Protein AF-A0A3M1E8B7-F1 (afdb_monomer_lite)

Structure (mmCIF, N/CA/C/O backbone):
data_AF-A0A3M1E8B7-F1
#
_entry.id   AF-A0A3M1E8B7-F1
#
loop_
_atom_site.group_PDB
_atom_site.id
_atom_site.type_symbol
_atom_site.label_atom_id
_atom_site.label_alt_id
_atom_site.label_comp_id
_atom_site.label_asym_id
_atom_site.label_entity_id
_atom_site.label_seq_id
_atom_site.pdbx_PDB_ins_code
_atom_site.Cartn_x
_atom_site.Cartn_y
_atom_site.Cartn_z
_atom_site.occupancy
_atom_site.B_iso_or_equiv
_atom_site.auth_seq_id
_atom_site.auth_comp_id
_atom_site.auth_asym_id
_atom_site.auth_atom_id
_atom_site.pdbx_PDB_model_num
ATOM 1 N N . MET A 1 1 ? -6.397 7.214 -28.560 1.00 71.25 1 MET A N 1
ATOM 2 C CA . MET A 1 1 ? -6.624 5.765 -28.383 1.00 71.25 1 MET A CA 1
ATOM 3 C C . MET A 1 1 ? -5.273 5.142 -28.080 1.00 71.25 1 MET A C 1
ATOM 5 O O . MET A 1 1 ? -4.320 5.513 -28.754 1.00 71.25 1 MET A O 1
ATOM 9 N N . TYR A 1 2 ? -5.163 4.319 -27.038 1.00 83.69 2 TYR A N 1
ATOM 10 C CA . TYR A 1 2 ? -3.932 3.593 -26.713 1.00 83.69 2 TYR A CA 1
ATOM 11 C C . TYR A 1 2 ? -4.146 2.098 -26.951 1.00 83.69 2 TYR A C 1
ATOM 13 O O . TYR A 1 2 ? -5.284 1.636 -27.026 1.00 83.69 2 TYR A O 1
ATOM 21 N N . GLN A 1 3 ? -3.049 1.372 -27.109 1.00 87.50 3 GLN A N 1
ATOM 22 C CA . GLN A 1 3 ? -3.008 -0.081 -27.118 1.00 87.50 3 GLN A CA 1
ATOM 23 C C . GLN A 1 3 ? -2.433 -0.545 -25.783 1.00 87.50 3 GLN A C 1
ATOM 25 O O . GLN A 1 3 ? -1.549 0.110 -25.226 1.00 87.50 3 GLN A O 1
ATOM 30 N N . GLU A 1 4 ? -2.923 -1.675 -25.291 1.00 90.06 4 GLU A N 1
ATOM 31 C CA . GLU A 1 4 ? -2.426 -2.323 -24.084 1.00 90.06 4 GLU A CA 1
ATOM 32 C C . GLU A 1 4 ? -2.207 -3.805 -24.368 1.00 90.06 4 GLU A C 1
ATOM 34 O O . GLU A 1 4 ? -3.065 -4.464 -24.957 1.00 90.06 4 GLU A O 1
ATOM 39 N N . LEU A 1 5 ? -1.059 -4.318 -23.942 1.00 89.94 5 LEU A N 1
ATOM 40 C CA . LEU A 1 5 ? -0.793 -5.744 -23.871 1.00 89.94 5 LEU A CA 1
ATOM 41 C C . LEU A 1 5 ? -0.730 -6.144 -22.406 1.00 89.94 5 LEU A C 1
ATOM 43 O O . LEU A 1 5 ? 0.019 -5.545 -21.635 1.00 89.94 5 LEU A O 1
ATOM 47 N N . ARG A 1 6 ? -1.504 -7.172 -22.057 1.00 91.69 6 ARG A N 1
ATOM 48 C CA . ARG A 1 6 ? -1.539 -7.760 -20.721 1.00 91.69 6 ARG A CA 1
ATOM 49 C C . ARG A 1 6 ? -0.947 -9.156 -20.748 1.00 91.69 6 ARG A C 1
ATOM 51 O O . ARG A 1 6 ? -1.349 -9.984 -21.562 1.00 91.69 6 ARG A O 1
ATOM 58 N N . LEU A 1 7 ? -0.019 -9.403 -19.840 1.00 91.44 7 LEU A N 1
ATOM 59 C CA . LEU A 1 7 ? 0.518 -10.715 -19.530 1.00 91.44 7 LEU A CA 1
ATOM 60 C C . LEU A 1 7 ? 0.130 -11.049 -18.092 1.00 91.44 7 LEU A C 1
ATOM 62 O O . LEU A 1 7 ? 0.263 -10.216 -17.199 1.00 91.44 7 LEU A O 1
ATOM 66 N N . HIS A 1 8 ? -0.347 -12.265 -17.877 1.00 92.50 8 HIS A N 1
ATOM 67 C CA . HIS A 1 8 ? -0.701 -12.772 -16.562 1.00 92.50 8 HIS A CA 1
ATOM 68 C C . HIS A 1 8 ? -0.078 -14.152 -16.388 1.00 92.50 8 HIS A C 1
ATOM 70 O O . HIS A 1 8 ? -0.105 -14.961 -17.319 1.00 92.50 8 HIS A O 1
ATOM 76 N N . GLY A 1 9 ? 0.466 -14.417 -15.206 1.00 92.19 9 GLY A N 1
ATOM 77 C CA . GLY A 1 9 ? 0.995 -15.726 -14.873 1.00 92.19 9 GLY A CA 1
ATOM 78 C C . GLY A 1 9 ? 1.364 -15.855 -13.404 1.00 92.19 9 GLY A C 1
ATOM 79 O O . GLY A 1 9 ? 1.175 -14.948 -12.594 1.00 92.19 9 GLY A O 1
ATOM 80 N N . HIS A 1 10 ? 1.932 -17.007 -13.074 1.00 93.19 10 HIS A N 1
ATOM 81 C CA . HIS A 1 10 ? 2.447 -17.301 -11.745 1.00 93.19 10 HIS A CA 1
ATOM 82 C C . HIS A 1 10 ? 3.967 -17.298 -11.800 1.00 93.19 10 HIS A C 1
ATOM 84 O O . HIS A 1 10 ? 4.550 -17.886 -12.709 1.00 93.19 10 HIS A O 1
ATOM 90 N N . LEU A 1 11 ? 4.590 -16.605 -10.850 1.00 91.44 11 LEU A N 1
ATOM 91 C CA . LEU A 1 11 ? 6.040 -16.641 -10.690 1.00 91.44 11 LEU A CA 1
ATOM 92 C C . LEU A 1 11 ? 6.449 -17.936 -9.982 1.00 91.44 11 LEU A C 1
ATOM 94 O O . LEU A 1 11 ? 7.411 -18.573 -10.386 1.00 91.44 11 LEU A O 1
ATOM 98 N N . ASN A 1 12 ? 5.675 -18.329 -8.968 1.00 90.75 12 ASN A N 1
ATOM 99 C CA . ASN A 1 12 ? 5.820 -19.573 -8.216 1.00 90.75 12 ASN A CA 1
ATOM 100 C C . ASN A 1 12 ? 4.505 -19.913 -7.484 1.00 90.75 12 ASN A C 1
ATOM 102 O O . ASN A 1 12 ? 3.439 -19.356 -7.784 1.00 90.75 12 ASN A O 1
ATOM 106 N N . ASP A 1 13 ? 4.561 -20.811 -6.501 1.00 90.69 13 ASP A N 1
ATOM 107 C CA . ASP A 1 13 ? 3.398 -21.247 -5.722 1.00 90.69 13 ASP A CA 1
ATOM 108 C C . ASP A 1 13 ? 2.797 -20.149 -4.834 1.00 90.69 13 ASP A C 1
ATOM 110 O O . ASP A 1 13 ? 1.600 -20.203 -4.535 1.00 90.69 13 ASP A O 1
ATOM 114 N N . THR A 1 14 ? 3.545 -19.090 -4.513 1.00 94.00 14 THR A N 1
ATOM 115 C CA . THR A 1 14 ? 3.094 -18.009 -3.625 1.00 94.00 14 THR A CA 1
ATOM 116 C C . THR A 1 14 ? 2.764 -16.715 -4.363 1.00 94.00 14 THR A C 1
ATOM 118 O O . THR A 1 14 ? 1.826 -16.028 -3.963 1.00 94.00 14 THR A O 1
ATOM 121 N N . ILE A 1 15 ? 3.431 -16.401 -5.477 1.00 95.62 15 ILE A N 1
ATOM 122 C CA . ILE A 1 15 ? 3.312 -15.112 -6.170 1.00 95.62 15 ILE A CA 1
ATOM 123 C C . ILE A 1 15 ? 2.671 -15.252 -7.554 1.00 95.62 15 ILE A C 1
ATOM 125 O O . ILE A 1 15 ? 3.088 -16.036 -8.408 1.00 95.62 15 ILE A O 1
ATOM 129 N N . GLU A 1 16 ? 1.651 -14.434 -7.784 1.00 95.31 16 GLU A N 1
ATOM 130 C CA . GLU A 1 16 ? 1.022 -14.191 -9.082 1.00 95.31 16 GLU A CA 1
ATOM 131 C C . GLU A 1 16 ? 1.446 -12.812 -9.604 1.00 95.31 16 GLU A C 1
ATOM 133 O O . GLU A 1 16 ? 1.613 -11.876 -8.818 1.00 95.31 16 GLU A O 1
ATOM 138 N N . TYR A 1 17 ? 1.638 -12.671 -10.917 1.00 94.88 17 TYR A N 1
ATOM 139 C CA . TYR A 1 17 ? 2.017 -11.401 -11.530 1.00 94.88 17 TYR A CA 1
ATOM 140 C C . TYR A 1 17 ? 1.076 -11.011 -12.670 1.00 94.88 17 TYR A C 1
ATOM 142 O O . TYR A 1 17 ? 0.648 -11.841 -13.470 1.00 94.88 17 TYR A O 1
ATOM 150 N N . TYR A 1 18 ? 0.831 -9.710 -12.790 1.00 95.25 18 TYR A N 1
ATOM 151 C CA . TYR A 1 18 ? 0.108 -9.098 -13.899 1.00 95.25 18 TYR A CA 1
ATOM 152 C C . TYR A 1 18 ? 0.983 -7.994 -14.474 1.00 95.25 18 TYR A C 1
ATOM 154 O O . TYR A 1 18 ? 1.376 -7.082 -13.753 1.00 95.25 18 TYR A O 1
ATOM 162 N N . ALA A 1 19 ? 1.306 -8.064 -15.756 1.00 94.00 19 ALA A N 1
ATOM 163 C CA . ALA A 1 19 ? 2.106 -7.060 -16.434 1.00 94.00 19 ALA A CA 1
ATOM 164 C C . ALA A 1 19 ? 1.307 -6.424 -17.568 1.00 94.00 19 ALA A C 1
ATOM 166 O O . ALA A 1 19 ? 0.870 -7.108 -18.492 1.00 94.00 19 ALA A O 1
ATOM 167 N N . SER A 1 20 ? 1.161 -5.107 -17.510 1.00 93.56 20 SER A N 1
ATOM 168 C CA . SER A 1 20 ? 0.547 -4.281 -18.540 1.00 93.56 20 SER A CA 1
ATOM 169 C C . SER A 1 20 ? 1.607 -3.399 -19.186 1.00 93.56 20 SER A C 1
ATOM 171 O O . SER A 1 20 ? 2.284 -2.615 -18.518 1.00 93.56 20 SER A O 1
ATOM 173 N N . VAL A 1 21 ? 1.725 -3.493 -20.508 1.00 92.88 21 VAL A N 1
ATOM 174 C CA . VAL A 1 21 ? 2.468 -2.527 -21.321 1.00 92.88 21 VAL A CA 1
ATOM 175 C C . VAL A 1 21 ? 1.456 -1.720 -22.108 1.00 92.88 21 VAL A C 1
ATOM 177 O O . VAL A 1 21 ? 0.663 -2.293 -22.852 1.00 92.88 21 VAL A O 1
ATOM 180 N N . ALA A 1 22 ? 1.477 -0.399 -21.960 1.00 91.75 22 ALA A N 1
ATOM 181 C CA . ALA A 1 22 ? 0.512 0.475 -22.611 1.00 91.75 22 ALA A CA 1
ATOM 182 C C . ALA A 1 22 ? 1.184 1.669 -23.295 1.00 91.75 22 ALA A C 1
ATOM 184 O O . ALA A 1 22 ? 2.037 2.350 -22.724 1.00 91.75 22 ALA A O 1
ATOM 185 N N . SER A 1 23 ? 0.802 1.921 -24.548 1.00 88.69 23 SER A N 1
ATOM 186 C CA . SER A 1 23 ? 1.345 3.002 -25.377 1.00 88.69 23 SER A CA 1
ATOM 187 C C . SER A 1 23 ? 0.365 3.394 -26.479 1.00 88.69 23 SER A C 1
ATOM 189 O O . SER A 1 23 ? -0.517 2.622 -26.850 1.00 88.69 23 SER A O 1
ATOM 191 N N . SER A 1 24 ? 0.540 4.579 -27.066 1.00 83.69 24 SER A N 1
ATOM 192 C CA . SER A 1 24 ? -0.182 4.933 -28.293 1.00 83.69 24 SER A CA 1
ATOM 193 C C . SER A 1 24 ? 0.317 4.169 -29.532 1.00 83.69 24 SER A C 1
ATOM 195 O O . SER A 1 24 ? -0.413 4.079 -30.517 1.00 83.69 24 SER A O 1
ATOM 197 N N . ASN A 1 25 ? 1.523 3.581 -29.475 1.00 77.31 25 ASN A N 1
ATOM 198 C CA . ASN A 1 25 ? 2.081 2.724 -30.525 1.00 77.31 25 ASN A CA 1
ATOM 199 C C . ASN A 1 25 ? 2.886 1.559 -29.915 1.00 77.31 25 ASN A C 1
ATOM 201 O O . ASN A 1 25 ? 4.078 1.694 -29.614 1.00 77.31 25 ASN A O 1
ATOM 205 N N . LEU A 1 26 ? 2.227 0.414 -29.708 1.00 69.56 26 LEU A N 1
ATOM 206 C CA . LEU A 1 26 ? 2.793 -0.693 -28.931 1.00 69.56 26 LEU A CA 1
ATOM 207 C C . LEU A 1 26 ? 3.883 -1.482 -29.673 1.00 69.56 26 LEU A C 1
ATOM 209 O O . LEU A 1 26 ? 4.809 -1.989 -29.044 1.00 69.56 26 LEU A O 1
ATOM 213 N N . HIS A 1 27 ? 3.813 -1.545 -31.007 1.00 63.16 27 HIS A N 1
ATOM 214 C CA . HIS A 1 27 ? 4.696 -2.375 -31.842 1.00 63.16 27 HIS A CA 1
ATOM 215 C C . HIS A 1 27 ? 6.191 -2.030 -31.730 1.00 63.16 27 HIS A C 1
ATOM 217 O O . HIS A 1 27 ? 7.033 -2.825 -32.130 1.00 63.16 27 HIS A O 1
ATOM 223 N N . GLN A 1 28 ? 6.531 -0.854 -31.198 1.00 62.06 28 GLN A N 1
ATOM 224 C CA . GLN A 1 28 ? 7.911 -0.377 -31.050 1.00 62.06 28 GLN A CA 1
ATOM 225 C C . GLN A 1 28 ? 8.481 -0.566 -29.636 1.00 62.06 28 GLN A C 1
ATOM 227 O O . GLN A 1 28 ? 9.660 -0.302 -29.412 1.00 62.06 28 GLN A O 1
ATOM 232 N N . HIS A 1 29 ? 7.652 -0.982 -28.676 1.00 62.94 29 HIS A N 1
ATOM 233 C CA . HIS A 1 29 ? 7.952 -0.846 -27.252 1.00 62.94 29 HIS A CA 1
ATOM 234 C C . HIS A 1 29 ? 7.688 -2.119 -26.458 1.00 62.94 29 HIS A C 1
ATOM 236 O O . HIS A 1 29 ? 7.535 -2.006 -25.251 1.00 62.94 29 HIS A O 1
ATOM 242 N N . TYR A 1 30 ? 7.592 -3.296 -27.074 1.00 65.50 30 TYR A N 1
ATOM 243 C CA . TYR A 1 30 ? 7.317 -4.536 -26.350 1.00 65.50 30 TYR A CA 1
ATOM 244 C C . TYR A 1 30 ? 8.555 -5.424 -26.292 1.00 65.50 30 TYR A C 1
ATOM 246 O O . TYR A 1 30 ? 8.954 -5.987 -27.311 1.00 65.50 30 TYR A O 1
ATOM 254 N N . PHE A 1 31 ? 9.143 -5.557 -25.101 1.00 76.75 31 PHE A N 1
ATOM 255 C CA . PHE A 1 31 ? 10.210 -6.520 -24.863 1.00 76.75 31 PHE A CA 1
ATOM 256 C C . PHE A 1 31 ? 10.014 -7.217 -23.515 1.00 76.75 31 PHE A C 1
ATOM 258 O O . PHE A 1 31 ? 10.114 -6.607 -22.446 1.00 76.75 31 PHE A O 1
ATOM 265 N N . TYR A 1 32 ? 9.723 -8.512 -23.588 1.00 86.38 32 TYR A N 1
ATOM 266 C CA . TYR A 1 32 ? 9.821 -9.419 -22.457 1.00 86.38 32 TYR A CA 1
ATOM 267 C C . TYR A 1 32 ? 10.520 -10.701 -22.902 1.00 86.38 32 TYR A C 1
ATOM 269 O O . TYR A 1 32 ? 10.507 -11.055 -24.082 1.00 86.38 32 TYR A O 1
ATOM 277 N N . GLU A 1 33 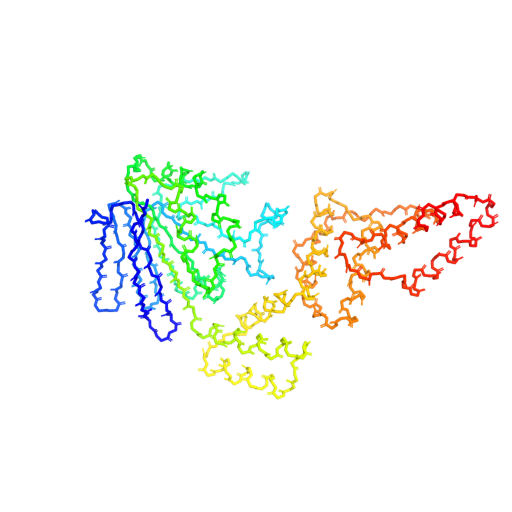? 11.141 -11.370 -21.949 1.00 87.88 33 GLU A N 1
ATOM 278 C CA . GLU A 1 33 ? 11.851 -12.624 -22.136 1.00 87.88 33 GLU A CA 1
ATOM 279 C C . GLU A 1 33 ? 11.502 -13.534 -20.962 1.00 87.88 33 GLU A C 1
ATOM 281 O O . GLU A 1 33 ? 11.494 -13.093 -19.811 1.00 87.88 33 GLU A O 1
ATOM 286 N N . GLN A 1 34 ? 11.173 -14.787 -21.260 1.00 86.50 34 GLN A N 1
ATOM 287 C CA . GLN A 1 34 ? 10.968 -15.819 -20.255 1.00 86.50 34 GLN A CA 1
ATOM 288 C C . GLN A 1 34 ? 11.962 -16.943 -20.526 1.00 86.50 34 GLN A C 1
ATOM 290 O O . GLN A 1 34 ? 11.897 -17.594 -21.570 1.00 86.50 34 GLN A O 1
ATOM 295 N N . GLU A 1 35 ? 12.876 -17.156 -19.586 1.00 85.38 35 GLU A N 1
ATOM 296 C CA . GLU A 1 35 ? 13.876 -18.219 -19.636 1.00 85.38 35 GLU A CA 1
ATOM 297 C C . GLU A 1 35 ? 13.788 -19.028 -18.339 1.00 85.38 35 GLU A C 1
ATOM 299 O O . GLU A 1 35 ? 14.131 -18.544 -17.258 1.00 85.38 35 GLU A O 1
ATOM 304 N N . GLY A 1 36 ? 13.263 -20.253 -18.440 1.00 83.38 36 GLY A N 1
ATOM 305 C CA . GLY A 1 36 ? 12.931 -21.069 -17.269 1.00 83.38 36 GLY A CA 1
ATOM 306 C C . GLY A 1 36 ? 11.988 -20.325 -16.318 1.00 83.38 36 GLY A C 1
ATOM 307 O O . GLY A 1 36 ? 10.945 -19.821 -16.741 1.00 83.38 36 GLY A O 1
ATOM 308 N N . ASP A 1 37 ? 12.405 -20.214 -15.057 1.00 81.94 37 ASP A N 1
ATOM 309 C CA . ASP A 1 37 ? 11.664 -19.546 -13.975 1.00 81.94 37 ASP A CA 1
ATOM 310 C C . ASP A 1 37 ? 12.021 -18.054 -13.832 1.00 81.94 37 ASP A C 1
ATOM 312 O O . ASP A 1 37 ? 11.723 -17.413 -12.823 1.00 81.94 37 ASP A O 1
ATOM 316 N N . THR A 1 38 ? 12.711 -17.484 -14.825 1.00 90.00 38 THR A N 1
ATOM 317 C CA . THR A 1 38 ? 13.047 -16.058 -14.860 1.00 90.00 38 THR A CA 1
ATOM 318 C C . THR A 1 38 ? 12.182 -15.339 -15.882 1.00 90.00 38 THR A C 1
ATOM 320 O O . THR A 1 38 ? 12.172 -15.685 -17.064 1.00 90.00 38 THR A O 1
ATOM 323 N N . LEU A 1 39 ? 11.494 -14.292 -15.429 1.00 93.06 39 LEU A N 1
ATOM 324 C CA . LEU A 1 39 ? 10.699 -13.409 -16.271 1.00 93.06 39 LEU A CA 1
ATOM 325 C C . LEU A 1 39 ? 11.303 -12.011 -16.279 1.00 93.06 39 LEU A C 1
ATOM 327 O O . LEU A 1 39 ? 11.442 -11.361 -15.247 1.00 93.06 39 LEU A O 1
ATOM 331 N N . ARG A 1 40 ? 11.635 -11.524 -17.466 1.00 94.50 40 ARG A N 1
ATOM 332 C CA . ARG A 1 40 ? 12.336 -10.262 -17.661 1.00 94.50 40 ARG A CA 1
ATOM 333 C C . ARG A 1 40 ? 11.494 -9.324 -18.509 1.00 94.50 40 ARG A C 1
ATOM 335 O O . ARG A 1 40 ? 11.148 -9.651 -19.637 1.00 94.50 40 ARG A O 1
ATOM 342 N N . PHE A 1 41 ? 11.228 -8.131 -17.993 1.00 94.00 41 PHE A N 1
ATOM 343 C CA . PHE A 1 41 ? 10.627 -7.019 -18.727 1.00 94.00 41 PHE A CA 1
ATOM 344 C C . PHE A 1 41 ? 11.686 -5.956 -18.960 1.00 94.00 41 PHE A C 1
ATOM 346 O O . PHE A 1 41 ? 12.352 -5.533 -18.015 1.00 94.00 41 PHE A O 1
ATOM 353 N N . PHE A 1 42 ? 11.847 -5.494 -20.196 1.00 92.38 42 PHE A N 1
ATOM 354 C CA . PHE A 1 42 ? 12.897 -4.529 -20.493 1.00 92.38 42 PHE A CA 1
ATOM 355 C C . PHE A 1 42 ? 12.511 -3.534 -21.579 1.00 92.38 42 PHE A C 1
ATOM 357 O O . PHE A 1 42 ? 11.610 -3.722 -22.383 1.00 92.38 42 PHE A O 1
ATOM 364 N N . SER A 1 43 ? 13.215 -2.416 -21.577 1.00 89.50 43 SER A N 1
ATOM 365 C CA . SER A 1 43 ? 13.194 -1.403 -22.624 1.00 89.50 43 SER A CA 1
ATOM 366 C C . SER A 1 43 ? 14.553 -0.695 -22.613 1.00 89.50 43 SER A C 1
ATOM 368 O O . SER A 1 43 ? 15.338 -0.916 -21.687 1.00 89.50 43 SER A O 1
ATOM 370 N N . PRO A 1 44 ? 14.890 0.157 -23.595 1.00 86.94 44 PRO A N 1
ATOM 371 C CA . PRO A 1 44 ? 16.165 0.867 -23.587 1.00 86.94 44 PRO A CA 1
ATOM 372 C C . PRO A 1 44 ? 16.434 1.577 -22.252 1.00 86.94 44 PRO A C 1
ATOM 374 O O . PRO A 1 44 ? 15.793 2.566 -21.900 1.00 86.94 44 PRO A O 1
ATOM 377 N N . GLY A 1 45 ? 17.389 1.035 -21.495 1.00 87.75 45 GLY A N 1
ATOM 378 C CA . GLY A 1 45 ? 17.781 1.552 -20.195 1.00 87.75 45 GLY A CA 1
ATOM 379 C C . GLY A 1 45 ? 16.835 1.245 -19.025 1.00 87.75 45 GLY A C 1
ATOM 380 O O . GLY A 1 45 ? 17.094 1.767 -17.947 1.00 87.75 45 GLY A O 1
ATOM 381 N N . ASN A 1 46 ? 15.779 0.454 -19.170 1.00 92.69 46 ASN A N 1
ATOM 382 C CA . ASN A 1 46 ? 14.982 0.019 -18.021 1.00 92.69 46 ASN A CA 1
ATOM 383 C C . ASN A 1 46 ? 14.803 -1.488 -18.054 1.00 92.69 46 ASN A C 1
ATOM 385 O O . ASN A 1 46 ? 14.639 -2.073 -19.123 1.00 92.69 46 ASN A O 1
ATOM 389 N N . GLU A 1 47 ? 14.819 -2.100 -16.885 1.00 94.44 47 GLU A N 1
ATOM 390 C CA . GLU A 1 47 ? 14.760 -3.540 -16.741 1.00 94.44 47 GLU A CA 1
ATOM 391 C C . GLU A 1 47 ? 14.153 -3.901 -15.389 1.00 94.44 47 GLU A C 1
ATOM 393 O O . GLU A 1 47 ? 14.458 -3.283 -14.367 1.00 94.44 47 GLU A O 1
ATOM 398 N N . LEU A 1 48 ? 13.282 -4.901 -15.407 1.00 96.19 48 LEU A N 1
ATOM 399 C CA . LEU A 1 48 ? 12.728 -5.550 -14.234 1.00 96.19 48 LEU A CA 1
ATOM 400 C C . LEU A 1 48 ? 12.821 -7.058 -14.455 1.00 96.19 48 LEU A C 1
ATOM 402 O O . LEU A 1 48 ? 12.262 -7.573 -15.424 1.00 96.19 48 LEU A O 1
ATOM 406 N N . VAL A 1 49 ? 13.516 -7.756 -13.567 1.00 96.12 49 VAL A N 1
ATOM 407 C CA . VAL A 1 49 ? 13.674 -9.210 -13.614 1.00 96.12 49 VAL A CA 1
ATOM 408 C C . VAL A 1 49 ? 12.998 -9.808 -12.393 1.00 96.12 49 VAL A C 1
ATOM 410 O O . VAL A 1 49 ? 13.354 -9.489 -11.260 1.00 96.12 49 VAL A O 1
ATOM 413 N N . LEU A 1 50 ? 12.022 -10.672 -12.631 1.00 95.25 50 LEU A N 1
ATOM 414 C CA . LEU A 1 50 ? 11.365 -11.488 -11.624 1.00 95.25 50 LEU A CA 1
ATOM 415 C C . LEU A 1 50 ? 11.998 -12.879 -11.652 1.00 95.25 50 LEU A C 1
ATOM 417 O O . LEU A 1 50 ? 12.003 -13.546 -12.686 1.00 95.25 50 LEU A O 1
ATOM 421 N N . LYS A 1 51 ? 12.545 -13.288 -10.512 1.00 93.19 51 LYS A N 1
ATOM 422 C CA . LYS A 1 51 ? 13.068 -14.629 -10.238 1.00 93.19 51 LYS A CA 1
ATOM 423 C C . LYS A 1 51 ? 12.272 -15.219 -9.081 1.00 93.19 51 LYS A C 1
ATOM 425 O O . LYS A 1 51 ? 11.645 -14.472 -8.336 1.00 93.19 51 LYS A O 1
ATOM 430 N N . ASP A 1 52 ? 12.391 -16.524 -8.876 1.00 88.25 52 ASP A N 1
ATOM 431 C CA . ASP A 1 52 ? 11.608 -17.273 -7.885 1.00 88.25 52 ASP A CA 1
ATOM 432 C C . ASP A 1 52 ? 11.514 -16.609 -6.492 1.00 88.25 52 ASP A C 1
ATOM 434 O O . ASP A 1 52 ? 10.426 -16.480 -5.950 1.00 88.25 52 ASP A O 1
ATOM 438 N N . ASN A 1 53 ? 12.615 -16.081 -5.938 1.00 90.69 53 ASN A N 1
ATOM 439 C CA . ASN A 1 53 ? 12.592 -15.412 -4.622 1.00 90.69 53 ASN A CA 1
ATOM 440 C C . ASN A 1 53 ? 13.064 -13.945 -4.635 1.00 90.69 53 ASN A C 1
ATOM 442 O O . ASN A 1 53 ? 13.262 -13.318 -3.590 1.00 90.69 53 ASN A O 1
ATOM 446 N N . ARG A 1 54 ? 13.335 -13.371 -5.811 1.00 94.44 54 ARG A N 1
ATOM 447 C CA . ARG A 1 54 ? 13.931 -12.030 -5.894 1.00 94.44 54 ARG A CA 1
ATOM 448 C C . ARG A 1 54 ? 13.423 -11.245 -7.082 1.00 94.44 54 ARG A C 1
ATOM 450 O O . ARG A 1 54 ? 13.168 -11.779 -8.155 1.00 94.44 54 ARG A O 1
ATOM 457 N N . LEU A 1 55 ? 13.390 -9.940 -6.882 1.00 95.38 55 LEU A N 1
ATOM 458 C CA . LEU A 1 55 ? 13.155 -8.946 -7.904 1.00 95.38 55 LEU A CA 1
ATOM 459 C C . LEU A 1 55 ? 14.435 -8.140 -8.104 1.00 95.38 55 LEU A C 1
ATOM 461 O O . LEU A 1 55 ? 15.058 -7.700 -7.139 1.00 95.38 55 LEU A O 1
ATOM 465 N N . GLU A 1 56 ? 14.838 -7.949 -9.350 1.00 96.56 56 GLU A N 1
ATOM 466 C CA . GLU A 1 56 ? 15.938 -7.065 -9.734 1.00 96.56 56 GLU A CA 1
ATOM 467 C C . GLU A 1 56 ? 15.373 -5.946 -10.597 1.00 96.56 56 GLU A C 1
ATOM 469 O O . GLU A 1 56 ? 14.531 -6.183 -11.462 1.00 96.56 56 GLU A O 1
ATOM 474 N N . HIS A 1 57 ? 15.810 -4.717 -10.351 1.00 95.56 57 HIS A N 1
ATOM 475 C CA . HIS A 1 57 ? 15.332 -3.554 -11.084 1.00 95.56 57 HIS A CA 1
ATOM 476 C C . HIS A 1 57 ? 16.487 -2.662 -11.514 1.00 95.56 57 HIS A C 1
ATOM 478 O O . HIS A 1 57 ? 17.520 -2.567 -10.850 1.00 95.56 57 HIS A O 1
ATOM 484 N N . ARG A 1 58 ? 16.263 -1.958 -12.619 1.00 94.19 58 ARG A N 1
ATOM 485 C CA . ARG A 1 58 ? 17.149 -0.940 -13.170 1.00 94.19 58 ARG A CA 1
ATOM 486 C C . ARG A 1 58 ? 16.346 0.059 -13.987 1.00 94.19 58 ARG A C 1
ATOM 488 O O . ARG A 1 58 ? 15.465 -0.320 -14.756 1.00 94.19 58 ARG A O 1
ATOM 495 N N . GLY A 1 59 ? 16.683 1.341 -13.876 1.00 93.06 59 GLY A N 1
ATOM 496 C CA . GLY A 1 59 ? 16.126 2.387 -14.732 1.00 93.06 59 GLY A CA 1
ATOM 497 C C . GLY A 1 59 ? 15.387 3.492 -13.984 1.00 93.06 59 GLY A C 1
ATOM 498 O O . GLY A 1 59 ? 15.669 3.806 -12.838 1.00 93.06 59 GLY A O 1
ATOM 499 N N . ASN A 1 60 ? 14.458 4.154 -14.666 1.00 94.06 60 ASN A N 1
ATOM 500 C CA . ASN A 1 60 ? 13.810 5.378 -14.177 1.00 94.06 60 ASN A CA 1
ATOM 501 C C . ASN A 1 60 ? 12.559 5.142 -13.315 1.00 94.06 60 ASN A C 1
ATOM 503 O O . ASN A 1 60 ? 11.895 6.097 -12.917 1.00 94.06 60 ASN A O 1
ATOM 507 N N . GLY A 1 61 ? 12.246 3.877 -13.062 1.00 94.00 61 GLY A N 1
ATOM 508 C CA . GLY A 1 61 ? 11.033 3.431 -12.407 1.00 94.00 61 GLY A CA 1
ATOM 509 C C . GLY A 1 61 ? 11.022 3.524 -10.886 1.00 94.00 61 GLY A C 1
ATOM 510 O O . GLY A 1 61 ? 11.916 4.090 -10.245 1.00 94.00 61 GLY A O 1
ATOM 511 N N . GLY A 1 62 ? 9.986 2.914 -10.322 1.00 96.00 62 GLY A N 1
ATOM 512 C CA . GLY A 1 62 ? 9.783 2.792 -8.887 1.00 96.00 62 GLY A CA 1
ATOM 513 C C . GLY A 1 62 ? 8.730 1.751 -8.526 1.00 96.00 62 GLY A C 1
ATOM 514 O O . GLY A 1 62 ? 8.237 1.015 -9.386 1.00 96.00 62 GLY A O 1
ATOM 515 N N . THR A 1 63 ? 8.374 1.733 -7.248 1.00 96.75 63 THR A N 1
ATOM 516 C CA . THR A 1 63 ? 7.297 0.926 -6.681 1.00 96.75 63 THR A CA 1
ATOM 517 C C . THR A 1 63 ? 6.199 1.802 -6.108 1.00 96.75 63 THR A C 1
ATOM 519 O O . THR A 1 63 ? 6.433 2.934 -5.672 1.00 96.75 63 THR A O 1
ATOM 522 N N . PHE A 1 64 ? 4.983 1.274 -6.090 1.00 97.38 64 PHE A N 1
ATOM 523 C CA . PHE A 1 64 ? 3.892 1.868 -5.338 1.00 97.38 64 PHE A CA 1
ATOM 524 C C . PHE A 1 64 ? 2.883 0.817 -4.881 1.00 97.38 64 PHE A C 1
ATOM 526 O O . PHE A 1 64 ? 2.766 -0.259 -5.461 1.00 97.38 64 PHE A O 1
ATOM 533 N N . CYS A 1 65 ? 2.165 1.122 -3.810 1.00 96.69 65 CYS A N 1
ATOM 534 C CA . CYS A 1 65 ? 1.098 0.286 -3.267 1.00 96.69 65 CYS A CA 1
ATOM 535 C C . CYS A 1 65 ? 0.165 1.140 -2.405 1.00 96.69 65 CYS A C 1
ATOM 537 O O . CYS A 1 65 ? 0.543 2.236 -1.991 1.00 96.69 65 CYS A O 1
ATOM 539 N N . GLU A 1 66 ? -1.047 0.659 -2.140 1.00 95.38 66 GLU A N 1
ATOM 540 C CA . GLU A 1 66 ? -1.927 1.274 -1.141 1.00 95.38 66 GLU A CA 1
ATOM 541 C C . GLU A 1 66 ? -1.284 1.143 0.255 1.00 95.38 66 GLU A C 1
ATOM 543 O O . GLU A 1 66 ? -0.687 0.110 0.573 1.00 95.38 66 GLU A O 1
ATOM 548 N N . TYR A 1 67 ? -1.367 2.188 1.083 1.00 93.88 67 TYR A N 1
ATOM 549 C CA . TYR A 1 67 ? -0.950 2.085 2.483 1.00 93.88 67 TYR A CA 1
ATOM 550 C C . TYR A 1 67 ? -1.873 1.111 3.220 1.00 93.88 67 TYR A C 1
ATOM 552 O O . TYR A 1 67 ? -3.091 1.272 3.191 1.00 93.88 67 TYR A O 1
ATOM 560 N N . MET A 1 68 ? -1.290 0.138 3.922 1.00 92.19 68 MET A N 1
ATOM 561 C CA . MET A 1 68 ? -2.048 -0.678 4.869 1.00 92.19 68 MET A CA 1
ATOM 562 C C . MET A 1 68 ? -2.271 0.099 6.162 1.00 92.19 68 MET A C 1
ATOM 564 O O . MET A 1 68 ? -1.355 0.760 6.663 1.00 92.19 68 MET A O 1
ATOM 568 N N . PHE A 1 69 ? -3.471 -0.007 6.727 1.00 87.88 69 PHE A N 1
ATOM 569 C CA . PHE A 1 69 ? -3.748 0.602 8.021 1.00 87.88 69 PHE A CA 1
ATOM 570 C C . PHE A 1 69 ? -2.876 -0.031 9.110 1.00 87.88 69 PHE A C 1
ATOM 572 O O . PHE A 1 69 ? -2.721 -1.249 9.185 1.00 87.88 69 PHE A O 1
ATOM 579 N N . GLY A 1 70 ? -2.308 0.821 9.959 1.00 77.00 70 GLY A N 1
ATOM 580 C CA . GLY A 1 70 ? -1.446 0.417 11.062 1.00 77.00 70 GLY A CA 1
ATOM 581 C C . GLY A 1 70 ? 0.014 0.136 10.702 1.00 77.00 70 GLY A C 1
ATOM 582 O O . GLY A 1 70 ? 0.762 -0.383 11.525 1.00 77.00 70 GLY A O 1
ATOM 583 N N . VAL A 1 71 ? 0.427 0.493 9.487 1.00 82.00 71 VAL A N 1
ATOM 584 C CA . VAL A 1 71 ? 1.834 0.541 9.076 1.00 82.00 71 VAL A CA 1
ATOM 585 C C . VAL A 1 71 ? 2.305 1.993 9.091 1.00 82.00 71 VAL A C 1
ATOM 587 O O . VAL A 1 71 ? 1.514 2.912 8.877 1.00 82.00 71 VAL A O 1
ATOM 590 N N . GLU A 1 72 ? 3.599 2.204 9.328 1.00 77.75 72 GLU A N 1
ATOM 591 C CA . GLU A 1 72 ? 4.201 3.534 9.316 1.00 77.75 72 GLU A CA 1
ATOM 592 C C . GLU A 1 72 ? 3.906 4.269 7.994 1.00 77.75 72 GLU A C 1
ATOM 594 O O . GLU A 1 72 ? 4.259 3.822 6.898 1.00 77.75 72 GLU A O 1
ATOM 599 N N . GLN A 1 73 ? 3.249 5.422 8.110 1.00 85.56 73 GLN A N 1
ATOM 600 C CA . GLN A 1 73 ? 2.955 6.327 7.009 1.00 85.56 73 GLN A CA 1
ATOM 601 C C . GLN A 1 73 ? 3.579 7.689 7.339 1.00 85.56 73 GLN A C 1
ATOM 603 O O . GLN A 1 73 ? 3.334 8.216 8.425 1.00 85.56 73 GLN A O 1
ATOM 608 N N . PRO A 1 74 ? 4.349 8.308 6.424 1.00 85.69 74 PRO A N 1
ATOM 609 C CA . PRO A 1 74 ? 4.907 9.631 6.667 1.00 85.69 74 PRO A CA 1
ATOM 610 C C . PRO A 1 74 ? 3.804 10.642 6.990 1.00 85.69 74 PRO A C 1
ATOM 612 O O . PRO A 1 74 ? 2.808 10.727 6.266 1.00 85.69 74 PRO A O 1
ATOM 615 N N . LEU A 1 75 ? 4.003 11.472 8.019 1.00 81.12 75 LEU A N 1
ATOM 616 C CA . LEU A 1 75 ? 3.017 12.479 8.434 1.00 81.12 75 LEU A CA 1
ATOM 617 C C . LEU A 1 75 ? 2.614 13.412 7.274 1.00 81.12 75 LEU A C 1
ATOM 619 O O . LEU A 1 75 ? 1.458 13.813 7.153 1.00 81.12 75 LEU A O 1
ATOM 623 N N . SER A 1 76 ? 3.552 13.718 6.374 1.00 84.06 76 SER A N 1
ATOM 624 C CA . SER A 1 76 ? 3.322 14.541 5.178 1.00 84.06 76 SER A CA 1
ATOM 625 C C . SER A 1 76 ? 2.345 13.925 4.164 1.00 84.06 76 SER A C 1
ATOM 627 O O . SER A 1 76 ? 1.722 14.670 3.392 1.00 84.06 76 SER A O 1
ATOM 629 N N . ASP A 1 77 ? 2.207 12.597 4.175 1.00 88.25 77 ASP A N 1
ATOM 630 C CA . ASP A 1 77 ? 1.217 11.835 3.419 1.00 88.25 77 ASP A CA 1
ATOM 631 C C . ASP A 1 77 ? -0.069 11.659 4.235 1.00 88.25 77 ASP A C 1
ATOM 633 O O . ASP A 1 77 ? -1.134 11.992 3.721 1.00 88.25 77 ASP A O 1
ATOM 637 N N . MET A 1 78 ? 0.019 11.228 5.506 1.00 85.38 78 MET A N 1
ATOM 638 C CA . MET A 1 78 ? -1.152 11.037 6.386 1.00 85.38 78 MET A CA 1
ATOM 639 C C . MET A 1 78 ? -2.026 12.286 6.461 1.00 85.38 78 MET A C 1
ATOM 641 O O . MET A 1 78 ? -3.251 12.209 6.427 1.00 85.38 78 MET A O 1
ATOM 645 N N . ALA A 1 79 ? -1.392 13.455 6.535 1.00 83.88 79 ALA A N 1
ATOM 646 C CA . ALA A 1 79 ? -2.082 14.718 6.721 1.00 83.88 79 ALA A CA 1
ATOM 647 C C . ALA A 1 79 ? -2.834 15.206 5.463 1.00 83.88 79 ALA A C 1
ATOM 649 O O . ALA A 1 79 ? -3.513 16.237 5.501 1.00 83.88 79 ALA A O 1
ATOM 650 N N . LYS A 1 80 ? -2.708 14.504 4.331 1.00 88.50 80 LYS A N 1
ATOM 651 C CA . LYS A 1 80 ? -3.441 14.778 3.091 1.00 88.50 80 LYS A CA 1
ATOM 652 C C . LYS A 1 80 ? -4.444 13.652 2.864 1.00 88.50 80 LYS A C 1
ATOM 654 O O . LYS A 1 80 ? -4.073 12.603 2.355 1.00 88.50 80 LYS A O 1
ATOM 659 N N . ALA A 1 81 ? -5.721 13.907 3.143 1.00 82.44 81 ALA A N 1
ATOM 660 C CA . ALA A 1 81 ? -6.790 12.905 3.046 1.00 82.44 81 ALA A CA 1
ATOM 661 C C . ALA A 1 81 ? -6.904 12.207 1.671 1.00 82.44 81 ALA A C 1
ATOM 663 O O . ALA A 1 81 ? -7.365 11.073 1.578 1.00 82.44 81 ALA A O 1
ATOM 664 N N . GLU A 1 82 ? -6.470 12.865 0.591 1.00 88.31 82 GLU A N 1
ATOM 665 C CA . GLU A 1 82 ? -6.462 12.285 -0.758 1.00 88.31 82 GLU A CA 1
ATOM 666 C C . GLU A 1 82 ? -5.309 11.298 -1.011 1.00 88.31 82 GLU A C 1
ATOM 668 O O . GLU A 1 82 ? -5.349 10.560 -1.995 1.00 88.31 82 GLU A O 1
ATOM 673 N N . VAL A 1 83 ? -4.248 11.310 -0.195 1.00 92.69 83 VAL A N 1
ATOM 674 C CA . VAL A 1 83 ? -3.091 10.426 -0.378 1.00 92.69 83 VAL A CA 1
ATOM 675 C C . VAL A 1 83 ? -3.417 9.051 0.188 1.00 92.69 83 VAL A C 1
ATOM 677 O O . VAL A 1 83 ? -3.665 8.896 1.380 1.00 92.69 83 VAL A O 1
ATOM 680 N N . ARG A 1 84 ? -3.391 8.051 -0.691 1.00 92.94 84 ARG A N 1
ATOM 681 C CA . ARG A 1 84 ? -3.738 6.657 -0.379 1.00 92.94 84 ARG A CA 1
ATOM 682 C C . ARG A 1 84 ? -2.573 5.702 -0.563 1.00 92.94 84 ARG A C 1
ATOM 684 O O . ARG A 1 84 ? -2.517 4.672 0.096 1.00 92.94 84 ARG A O 1
ATOM 691 N N . ASN A 1 85 ? -1.633 6.061 -1.433 1.00 95.81 85 ASN A N 1
ATOM 692 C CA . ASN A 1 85 ? -0.614 5.133 -1.896 1.00 95.81 85 ASN A CA 1
ATOM 693 C C . ASN A 1 85 ? 0.786 5.573 -1.462 1.00 95.81 85 ASN A C 1
ATOM 695 O O . ASN A 1 85 ? 1.150 6.755 -1.521 1.00 95.81 85 ASN A O 1
ATOM 699 N N . ARG A 1 86 ? 1.615 4.605 -1.087 1.00 95.00 86 ARG A N 1
ATOM 700 C CA . ARG A 1 86 ? 3.061 4.760 -0.955 1.00 95.00 86 ARG A CA 1
ATOM 701 C C . ARG A 1 86 ? 3.674 4.751 -2.352 1.00 95.00 86 ARG A C 1
ATOM 703 O O . ARG A 1 86 ? 3.318 3.912 -3.162 1.00 95.00 86 ARG A O 1
ATOM 710 N N . LEU A 1 87 ? 4.597 5.669 -2.632 1.00 95.44 87 LEU A N 1
ATOM 711 C CA . LEU A 1 87 ? 5.351 5.729 -3.890 1.00 95.44 87 LEU A CA 1
ATOM 712 C C . LEU A 1 87 ? 6.827 5.872 -3.538 1.00 95.44 87 LEU A C 1
ATOM 714 O O . LEU A 1 87 ? 7.180 6.786 -2.791 1.00 95.44 87 LEU A O 1
ATOM 718 N N . VAL A 1 88 ? 7.660 4.994 -4.088 1.00 94.00 88 VAL A N 1
ATOM 719 C CA . VAL A 1 88 ? 9.111 4.967 -3.885 1.00 94.00 88 VAL A CA 1
ATOM 720 C C . VAL A 1 88 ? 9.786 4.853 -5.248 1.00 94.00 88 VAL A C 1
ATOM 722 O O . VAL A 1 88 ? 9.408 4.022 -6.063 1.00 94.00 88 VAL A O 1
ATOM 725 N N . LEU A 1 89 ? 10.778 5.695 -5.527 1.00 94.94 89 LEU A N 1
ATOM 726 C CA . LEU A 1 89 ? 11.565 5.649 -6.767 1.00 94.94 89 LEU A CA 1
ATOM 727 C C . LEU A 1 89 ? 12.932 5.031 -6.446 1.00 94.94 89 LEU A C 1
ATOM 729 O O . LEU A 1 89 ? 13.529 5.394 -5.437 1.00 94.94 89 LEU A O 1
ATOM 733 N N . TYR A 1 90 ? 13.458 4.153 -7.307 1.00 89.81 90 TYR A N 1
ATOM 734 C CA . TYR A 1 90 ? 14.629 3.301 -7.007 1.00 89.81 90 TYR A CA 1
ATOM 735 C C . TYR A 1 90 ? 15.966 4.014 -6.743 1.00 89.81 90 TYR A C 1
ATOM 737 O O . TYR A 1 90 ? 16.942 3.360 -6.406 1.00 89.81 90 TYR A O 1
ATOM 745 N N . GLY A 1 91 ? 16.026 5.336 -6.895 1.00 84.56 91 GLY A N 1
ATOM 746 C CA . GLY A 1 91 ? 17.206 6.153 -6.586 1.00 84.56 91 GLY A CA 1
ATOM 747 C C . GLY A 1 91 ? 16.899 7.329 -5.661 1.00 84.56 91 GLY A C 1
ATOM 748 O O . GLY A 1 91 ? 17.717 8.243 -5.562 1.00 84.56 91 GLY A O 1
ATOM 749 N N . ALA A 1 92 ? 15.713 7.354 -5.049 1.00 90.19 92 ALA A N 1
ATOM 750 C CA . ALA A 1 92 ? 15.266 8.445 -4.198 1.00 90.19 92 ALA A CA 1
ATOM 751 C C . ALA A 1 92 ? 15.712 8.235 -2.746 1.00 90.19 92 ALA A C 1
ATOM 753 O O . ALA A 1 92 ? 15.428 7.200 -2.146 1.00 90.19 92 ALA A O 1
ATOM 754 N N . THR A 1 93 ? 16.378 9.234 -2.175 1.00 87.19 93 THR A N 1
ATOM 755 C CA . THR A 1 93 ? 16.831 9.243 -0.781 1.00 87.19 93 THR A CA 1
ATOM 756 C C . THR A 1 93 ? 16.505 10.582 -0.128 1.00 87.19 93 THR A C 1
ATOM 758 O O . THR A 1 93 ? 16.308 11.587 -0.813 1.00 87.19 93 THR A O 1
ATOM 761 N N . TYR A 1 94 ? 16.432 10.607 1.201 1.00 83.62 94 TYR A N 1
ATOM 762 C CA . TYR A 1 94 ? 16.324 11.850 1.960 1.00 83.62 94 TYR A CA 1
ATOM 763 C C . TYR A 1 94 ? 17.706 12.259 2.466 1.00 83.62 94 TYR A C 1
ATOM 765 O O . TYR A 1 94 ? 18.453 11.420 2.970 1.00 83.62 94 TYR A O 1
ATOM 773 N N . ARG A 1 95 ? 18.054 13.539 2.316 1.00 83.06 95 ARG A N 1
ATOM 774 C CA . ARG A 1 95 ? 19.191 14.140 3.031 1.00 83.06 95 ARG A CA 1
ATOM 775 C C . ARG A 1 95 ? 18.798 14.481 4.469 1.00 83.06 95 ARG A C 1
ATOM 777 O O . ARG A 1 95 ? 17.612 14.488 4.791 1.00 83.06 95 ARG A O 1
ATOM 784 N N . ASP A 1 96 ? 19.793 14.808 5.291 1.00 77.44 96 ASP A N 1
ATOM 785 C CA . ASP A 1 96 ? 19.627 15.158 6.711 1.00 77.44 96 ASP A CA 1
ATOM 786 C C . ASP A 1 96 ? 18.581 16.269 6.942 1.00 77.44 96 ASP A C 1
ATOM 788 O O . ASP A 1 96 ? 17.855 16.237 7.929 1.00 77.44 96 ASP A O 1
ATOM 792 N N . ASP A 1 97 ? 18.414 17.182 5.979 1.00 73.56 97 ASP A N 1
ATOM 793 C CA . ASP A 1 97 ? 17.416 18.264 6.012 1.00 73.56 97 ASP A CA 1
ATOM 794 C C . ASP A 1 97 ? 16.001 17.834 5.551 1.00 73.56 97 ASP A C 1
ATOM 796 O O . ASP A 1 97 ? 15.164 18.671 5.212 1.00 73.56 97 ASP A O 1
ATOM 800 N N . HIS A 1 98 ? 15.727 16.528 5.465 1.00 75.75 98 HIS A N 1
ATOM 801 C CA . HIS A 1 98 ? 14.494 15.943 4.915 1.00 75.75 98 HIS A CA 1
ATOM 802 C C . HIS A 1 98 ? 14.189 16.328 3.453 1.00 75.75 98 HIS A C 1
ATOM 804 O O . HIS A 1 98 ? 13.057 16.187 2.977 1.00 75.75 98 HIS A O 1
ATOM 810 N N . GLU A 1 99 ? 15.198 16.767 2.699 1.00 82.94 99 GLU A N 1
ATOM 811 C CA . GLU A 1 99 ? 15.073 17.040 1.268 1.00 82.94 99 GLU A CA 1
ATOM 812 C C . GLU A 1 99 ? 15.140 15.735 0.460 1.00 82.94 99 GLU A C 1
ATOM 814 O O . GLU A 1 99 ? 16.079 14.949 0.605 1.00 82.94 99 GLU A O 1
ATOM 819 N N . LEU A 1 100 ? 14.156 15.520 -0.421 1.00 85.12 100 LEU A N 1
ATOM 820 C CA . LEU A 1 100 ? 14.132 14.387 -1.346 1.00 85.12 100 LEU A CA 1
ATOM 821 C C . LEU A 1 100 ? 15.120 14.613 -2.496 1.00 85.12 100 LEU A C 1
ATOM 823 O O . LEU A 1 100 ? 14.939 15.513 -3.320 1.00 85.12 100 LEU A O 1
ATOM 827 N N . VAL A 1 101 ? 16.116 13.742 -2.604 1.00 90.25 101 VAL A N 1
ATOM 828 C CA . VAL A 1 101 ? 17.144 13.779 -3.644 1.00 90.25 101 VAL A CA 1
ATOM 829 C C . VAL A 1 101 ? 17.075 12.516 -4.490 1.00 90.25 101 VAL A C 1
ATOM 831 O O . VAL A 1 101 ? 16.917 11.411 -3.983 1.00 90.25 101 VAL A O 1
ATOM 834 N N . PHE A 1 102 ? 17.215 12.683 -5.805 1.00 92.06 102 PHE A N 1
ATOM 835 C CA . PHE A 1 102 ? 17.291 11.574 -6.752 1.00 92.06 102 PHE A CA 1
ATOM 836 C C . PHE A 1 102 ? 18.735 11.359 -7.181 1.00 92.06 102 PHE A C 1
ATOM 838 O O . PHE A 1 102 ? 19.406 12.296 -7.625 1.00 92.06 102 PHE A O 1
ATOM 845 N N . THR A 1 103 ? 19.195 10.122 -7.079 1.00 91.75 103 THR A N 1
ATOM 846 C CA . THR A 1 103 ? 20.528 9.695 -7.496 1.00 91.75 103 THR A CA 1
ATOM 847 C C . THR A 1 103 ? 20.467 8.974 -8.841 1.00 91.75 103 THR A C 1
ATOM 849 O O . THR A 1 103 ? 19.398 8.610 -9.328 1.00 91.75 103 THR A O 1
ATOM 852 N N . ASP A 1 104 ? 21.626 8.773 -9.467 1.00 91.31 104 ASP A N 1
ATOM 853 C CA . ASP A 1 104 ? 21.715 7.939 -10.669 1.00 91.31 104 ASP A CA 1
ATOM 854 C C . ASP A 1 104 ? 21.885 6.440 -10.341 1.00 91.31 104 ASP A C 1
ATOM 856 O O . ASP A 1 104 ? 21.920 5.613 -11.251 1.00 91.31 104 ASP A O 1
ATOM 860 N N . GLN A 1 105 ? 21.969 6.085 -9.053 1.00 91.69 105 GLN A N 1
ATOM 861 C CA . GLN A 1 105 ? 22.036 4.707 -8.570 1.00 91.69 105 GLN A CA 1
ATOM 862 C C . GLN A 1 105 ? 20.615 4.169 -8.406 1.00 91.69 105 GLN A C 1
ATOM 864 O O . GLN A 1 105 ? 20.004 4.294 -7.352 1.00 91.69 105 GLN A O 1
ATOM 869 N N . THR A 1 106 ? 20.075 3.619 -9.489 1.00 92.19 106 THR A N 1
ATOM 870 C CA . THR A 1 106 ? 18.698 3.099 -9.551 1.00 92.19 106 THR A CA 1
ATOM 871 C C . THR A 1 106 ? 18.619 1.578 -9.595 1.00 92.19 106 THR A C 1
ATOM 873 O O . THR A 1 106 ? 17.536 1.014 -9.746 1.00 92.19 106 THR A O 1
ATOM 876 N N . ASP A 1 107 ? 19.776 0.929 -9.568 1.00 94.06 107 ASP A N 1
ATOM 877 C CA . ASP A 1 107 ? 19.909 -0.503 -9.778 1.00 94.06 107 ASP A CA 1
ATOM 878 C C . ASP A 1 107 ? 19.887 -1.186 -8.414 1.00 94.06 107 ASP A C 1
ATOM 880 O O . ASP A 1 107 ? 20.565 -0.748 -7.482 1.00 94.06 107 ASP A O 1
ATOM 884 N N . GLY A 1 108 ? 19.088 -2.237 -8.279 1.00 93.69 108 GLY A N 1
ATOM 885 C CA . GLY A 1 108 ? 18.881 -2.873 -6.988 1.00 93.69 108 GLY A CA 1
ATOM 886 C C . GLY A 1 108 ? 18.232 -4.238 -7.097 1.00 93.69 108 GLY A C 1
ATOM 887 O O . GLY A 1 108 ? 17.784 -4.669 -8.161 1.00 93.69 108 GLY A O 1
ATOM 888 N N . SER A 1 109 ? 18.216 -4.934 -5.965 1.00 94.62 109 SER A N 1
ATOM 889 C CA . SER A 1 109 ? 17.562 -6.224 -5.840 1.00 94.62 109 SER A CA 1
ATOM 890 C C . SER A 1 109 ? 16.888 -6.353 -4.483 1.00 94.62 109 SER A C 1
ATOM 892 O O . SER A 1 109 ? 17.497 -6.049 -3.460 1.00 94.62 109 SER A O 1
ATOM 894 N N . LEU A 1 110 ? 15.652 -6.840 -4.496 1.00 94.12 110 LEU A N 1
ATOM 895 C CA . LEU A 1 110 ? 14.789 -7.011 -3.335 1.00 94.12 110 LEU A CA 1
ATOM 896 C C . LEU A 1 110 ? 14.356 -8.475 -3.244 1.00 94.12 110 LEU A C 1
ATOM 898 O O . LEU A 1 110 ? 14.055 -9.098 -4.264 1.00 94.12 110 LEU A O 1
ATOM 902 N N . GLY A 1 111 ? 14.326 -9.029 -2.033 1.00 95.50 111 GLY A N 1
ATOM 903 C CA . GLY A 1 111 ? 13.653 -10.308 -1.791 1.00 95.50 111 GLY A CA 1
ATOM 904 C C . GLY A 1 111 ? 12.140 -10.138 -1.909 1.00 95.50 111 GLY A C 1
ATOM 905 O O . GLY A 1 111 ? 11.618 -9.080 -1.551 1.00 95.50 111 GLY A O 1
ATOM 906 N N . LEU A 1 112 ? 11.427 -11.153 -2.400 1.00 94.50 112 LEU A N 1
ATOM 907 C CA . LEU A 1 112 ? 9.965 -11.068 -2.504 1.00 94.50 112 LEU A CA 1
ATOM 908 C C . LEU A 1 112 ? 9.316 -10.931 -1.120 1.00 94.50 112 LEU A C 1
ATOM 910 O O . LEU A 1 112 ? 8.435 -10.091 -0.956 1.00 94.50 112 LEU A O 1
ATOM 914 N N . ASP A 1 113 ? 9.830 -11.620 -0.102 1.00 93.12 113 ASP A N 1
ATOM 915 C CA . ASP A 1 113 ? 9.367 -11.456 1.284 1.00 93.12 113 ASP A CA 1
ATOM 916 C C . ASP A 1 113 ? 9.491 -10.002 1.757 1.00 93.12 113 ASP A C 1
ATOM 918 O O . ASP A 1 113 ? 8.565 -9.443 2.342 1.00 93.12 113 ASP A O 1
ATOM 922 N N . GLN A 1 114 ? 10.611 -9.345 1.434 1.00 94.12 114 GLN A N 1
ATOM 923 C CA . GLN A 1 114 ? 10.849 -7.946 1.788 1.00 94.12 114 GLN A CA 1
ATOM 924 C C . GLN A 1 114 ? 9.874 -7.002 1.072 1.00 94.12 114 GLN A C 1
ATOM 926 O O . GLN A 1 114 ? 9.403 -6.041 1.676 1.00 94.12 114 GLN A O 1
ATOM 931 N N . VAL A 1 115 ? 9.517 -7.291 -0.186 1.00 95.25 115 VAL A N 1
ATOM 932 C CA . VAL A 1 115 ? 8.507 -6.522 -0.933 1.00 95.25 115 VAL A CA 1
ATOM 933 C C . VAL A 1 115 ? 7.163 -6.521 -0.200 1.00 95.25 115 VAL A C 1
ATOM 935 O O . VAL A 1 115 ? 6.558 -5.461 -0.053 1.00 95.25 115 VAL A O 1
ATOM 938 N N . PHE A 1 116 ? 6.695 -7.676 0.282 1.00 95.31 116 PHE A N 1
ATOM 939 C CA . PHE A 1 116 ? 5.414 -7.783 0.997 1.00 95.31 116 PHE A CA 1
ATOM 940 C C . PHE A 1 116 ? 5.517 -7.411 2.486 1.00 95.31 116 PHE A C 1
ATOM 942 O O . PHE A 1 116 ? 4.512 -7.094 3.130 1.00 95.31 116 PHE A O 1
ATOM 949 N N . LEU A 1 117 ? 6.725 -7.396 3.048 1.00 92.69 117 LEU A N 1
ATOM 950 C CA . LEU A 1 117 ? 6.983 -6.873 4.385 1.00 92.69 117 LEU A CA 1
ATOM 951 C C . LEU A 1 117 ? 6.926 -5.341 4.399 1.00 92.69 117 LEU A C 1
ATOM 953 O O . LEU A 1 117 ? 6.131 -4.767 5.139 1.00 92.69 117 LEU A O 1
ATOM 957 N N . GLU A 1 118 ? 7.721 -4.679 3.559 1.00 91.25 118 GLU A N 1
ATOM 958 C CA . GLU A 1 118 ? 7.827 -3.215 3.533 1.00 91.25 118 GLU A CA 1
ATOM 959 C C . GLU A 1 118 ? 6.685 -2.551 2.759 1.00 91.25 118 GLU A C 1
ATOM 961 O O . GLU A 1 118 ? 6.262 -1.442 3.092 1.00 91.25 118 GLU A O 1
ATOM 966 N N . GLY A 1 119 ? 6.198 -3.203 1.706 1.00 93.88 119 GLY A N 1
ATOM 967 C CA . GLY A 1 119 ? 5.053 -2.756 0.930 1.00 93.88 119 GLY A CA 1
ATOM 968 C C . GLY A 1 119 ? 3.727 -3.193 1.546 1.00 93.88 119 GLY A C 1
ATOM 969 O O . GLY A 1 119 ? 3.595 -3.429 2.752 1.00 93.88 119 GLY A O 1
ATOM 970 N N . HIS A 1 120 ? 2.722 -3.324 0.691 1.00 96.19 120 HIS A N 1
ATOM 971 C CA . HIS A 1 120 ? 1.452 -3.915 1.078 1.00 96.19 120 HIS A CA 1
ATOM 972 C C . HIS A 1 120 ? 1.608 -5.437 1.142 1.00 96.19 120 HIS A C 1
ATOM 974 O O . HIS A 1 120 ? 2.138 -6.048 0.219 1.00 96.19 120 HIS A O 1
ATOM 980 N N . ALA A 1 121 ? 1.071 -6.075 2.180 1.00 96.31 121 ALA A N 1
ATOM 981 C CA . ALA A 1 121 ? 1.178 -7.522 2.385 1.00 96.31 121 ALA A CA 1
ATOM 982 C C . ALA A 1 121 ? 0.580 -8.375 1.250 1.00 96.31 121 ALA A C 1
ATOM 984 O O . ALA A 1 121 ? 0.914 -9.545 1.127 1.00 96.31 121 ALA A O 1
ATOM 985 N N . ILE A 1 122 ? -0.290 -7.814 0.406 1.00 96.94 122 ILE A N 1
ATOM 986 C CA . ILE A 1 122 ? -1.044 -8.567 -0.602 1.00 96.94 122 ILE A CA 1
ATOM 987 C C . ILE A 1 122 ? -0.641 -8.153 -2.011 1.00 96.94 122 ILE A C 1
ATOM 989 O O . ILE A 1 122 ? -0.488 -9.025 -2.857 1.00 96.94 122 ILE A O 1
ATOM 993 N N . CYS A 1 123 ? -0.504 -6.852 -2.284 1.00 96.94 123 CYS A N 1
ATOM 994 C CA . CYS A 1 123 ? -0.410 -6.350 -3.650 1.00 96.94 123 CYS A CA 1
ATOM 995 C C . CYS A 1 123 ? 0.572 -5.185 -3.790 1.00 96.94 123 CYS A C 1
ATOM 997 O O . CYS A 1 123 ? 0.358 -4.120 -3.216 1.00 96.94 123 CYS A O 1
ATOM 999 N N . ASN A 1 124 ? 1.599 -5.350 -4.624 1.00 97.75 124 ASN A N 1
ATOM 1000 C CA . ASN A 1 124 ? 2.609 -4.319 -4.874 1.00 97.75 124 ASN A CA 1
ATOM 1001 C C . ASN A 1 124 ? 2.796 -4.075 -6.367 1.00 97.75 124 ASN A C 1
ATOM 1003 O O . ASN A 1 124 ? 2.838 -5.020 -7.153 1.00 97.75 124 ASN A O 1
ATOM 1007 N N . TYR A 1 125 ? 2.944 -2.808 -6.747 1.00 98.00 125 TYR A N 1
ATOM 1008 C CA . TYR A 1 125 ? 3.162 -2.400 -8.127 1.00 98.00 125 TYR A CA 1
ATOM 1009 C C . TYR A 1 125 ? 4.583 -1.908 -8.344 1.00 98.00 125 TYR A C 1
ATOM 1011 O O . TYR A 1 125 ? 5.188 -1.258 -7.493 1.00 98.00 125 TYR A O 1
ATOM 1019 N N . PHE A 1 126 ? 5.067 -2.171 -9.545 1.00 97.44 126 PHE A N 1
ATOM 1020 C CA . PHE A 1 126 ? 6.367 -1.815 -10.073 1.00 97.44 126 PHE A CA 1
ATOM 1021 C C . PHE A 1 126 ? 6.115 -1.159 -11.422 1.00 97.44 126 PHE A C 1
ATOM 1023 O O . PHE A 1 126 ? 5.290 -1.631 -12.203 1.00 97.44 126 PHE A O 1
ATOM 1030 N N . PHE A 1 127 ? 6.799 -0.064 -11.716 1.00 96.50 127 PHE A N 1
ATOM 1031 C CA . PHE A 1 127 ? 6.605 0.609 -12.992 1.00 96.50 127 PHE A CA 1
ATOM 1032 C C . PHE A 1 127 ? 7.886 1.241 -13.496 1.00 96.50 127 PHE A C 1
ATOM 1034 O O . PHE A 1 127 ? 8.762 1.600 -12.713 1.00 96.50 127 PHE A O 1
ATOM 1041 N N . PHE A 1 128 ? 7.966 1.429 -14.808 1.00 95.25 128 PHE A N 1
ATOM 1042 C CA . PHE A 1 128 ? 8.956 2.282 -15.455 1.00 95.25 128 PHE A CA 1
ATOM 1043 C C . PHE A 1 128 ? 8.391 2.845 -16.761 1.00 95.25 128 PHE A C 1
ATOM 1045 O O . PHE A 1 128 ? 7.397 2.345 -17.296 1.00 95.25 128 PHE A O 1
ATOM 1052 N N . LEU A 1 129 ? 9.022 3.904 -17.274 1.00 92.75 129 LEU A N 1
ATOM 1053 C CA . LEU A 1 129 ? 8.627 4.537 -18.531 1.00 92.75 129 LEU A CA 1
ATOM 1054 C C . LEU A 1 129 ? 9.731 4.421 -19.577 1.00 92.75 129 LEU A C 1
ATOM 1056 O O . LEU A 1 129 ? 10.916 4.607 -19.290 1.00 92.75 129 LEU A O 1
ATOM 1060 N N . THR A 1 130 ? 9.326 4.217 -20.823 1.00 89.38 130 THR A N 1
ATOM 1061 C CA . THR A 1 130 ? 10.203 4.343 -21.992 1.00 89.38 130 THR A CA 1
ATOM 1062 C C . THR A 1 130 ? 9.654 5.379 -22.972 1.00 89.38 130 THR A C 1
ATOM 1064 O O . THR A 1 130 ? 8.498 5.792 -22.858 1.00 89.38 130 THR A O 1
ATOM 1067 N N . GLY A 1 131 ? 10.490 5.851 -23.899 1.00 83.12 131 GLY A N 1
ATOM 1068 C CA . GLY A 1 131 ? 10.170 6.911 -24.860 1.00 83.12 131 GLY A CA 1
ATOM 1069 C C . GLY A 1 131 ? 11.249 8.002 -24.913 1.00 83.12 131 GLY A C 1
ATOM 1070 O O . GLY A 1 131 ? 12.413 7.717 -24.628 1.00 83.12 131 GLY A O 1
ATOM 1071 N N . PRO A 1 132 ? 10.905 9.263 -25.246 1.00 73.12 132 PRO A N 1
ATOM 1072 C CA . PRO A 1 132 ? 11.854 10.377 -25.339 1.00 73.12 132 PRO A CA 1
ATOM 1073 C C . PRO A 1 132 ? 12.254 10.912 -23.951 1.00 73.12 132 PRO A C 1
ATOM 1075 O O . PRO A 1 132 ? 12.172 12.107 -23.676 1.00 73.12 132 PRO A O 1
ATOM 1078 N N . VAL A 1 133 ? 12.661 10.018 -23.053 1.00 69.00 133 VAL A N 1
ATOM 1079 C CA . VAL A 1 133 ? 13.133 10.360 -21.713 1.00 69.00 133 VAL A CA 1
ATOM 1080 C C . VAL A 1 133 ? 14.647 10.564 -21.803 1.00 69.00 133 VAL A C 1
ATOM 1082 O O . VAL A 1 133 ? 15.425 9.615 -21.747 1.00 69.00 133 VAL A O 1
ATOM 1085 N N . ALA A 1 134 ? 15.067 11.806 -22.046 1.00 68.56 134 ALA A N 1
ATOM 1086 C CA . ALA A 1 134 ? 16.474 12.165 -22.212 1.00 68.56 134 ALA A CA 1
ATOM 1087 C C . ALA A 1 134 ? 17.126 12.579 -20.881 1.00 68.56 134 ALA A C 1
ATOM 1089 O O . ALA A 1 134 ? 16.463 13.045 -19.957 1.00 68.56 134 ALA A O 1
ATOM 1090 N N . GLY A 1 135 ? 18.452 12.453 -20.803 1.00 83.00 135 GLY A N 1
ATOM 1091 C CA . GLY A 1 135 ? 19.242 12.903 -19.654 1.00 83.00 135 GLY A CA 1
ATOM 1092 C C . GLY A 1 135 ? 19.522 11.821 -18.608 1.00 83.00 135 GLY A C 1
ATOM 1093 O O . GLY A 1 135 ? 19.254 10.637 -18.815 1.00 83.00 135 GLY A O 1
ATOM 1094 N N . ARG A 1 136 ? 20.121 12.247 -17.487 1.00 89.81 136 ARG A N 1
ATOM 1095 C CA . ARG A 1 136 ? 20.530 11.382 -16.363 1.00 89.81 136 ARG A CA 1
ATOM 1096 C C . ARG A 1 136 ? 19.324 10.804 -15.623 1.00 89.81 136 ARG A C 1
ATOM 1098 O O . ARG A 1 136 ? 18.276 11.442 -15.590 1.00 89.81 136 ARG A O 1
ATOM 1105 N N . ARG A 1 137 ? 19.478 9.646 -14.975 1.00 91.12 137 ARG A N 1
ATOM 1106 C CA . ARG A 1 137 ? 18.381 8.933 -14.287 1.00 91.12 137 ARG A CA 1
ATOM 1107 C C . ARG A 1 137 ? 17.685 9.778 -13.238 1.00 91.12 137 ARG A C 1
ATOM 1109 O O . ARG A 1 137 ? 16.462 9.856 -13.244 1.00 91.12 137 ARG A O 1
ATOM 1116 N N . SER A 1 138 ? 18.456 10.499 -12.441 1.00 91.31 138 SER A N 1
ATOM 1117 C CA . SER A 1 138 ? 17.958 11.469 -11.469 1.00 91.31 138 SER A CA 1
ATOM 1118 C C . SER A 1 138 ? 17.066 12.561 -12.079 1.00 91.31 138 SER A C 1
ATOM 1120 O O . SER A 1 138 ? 16.152 13.058 -11.423 1.00 91.31 138 SER A O 1
ATOM 1122 N N . GLN A 1 139 ? 17.315 12.969 -13.329 1.00 91.00 139 GLN A N 1
ATOM 1123 C CA . GLN A 1 139 ? 16.450 13.904 -14.056 1.00 91.00 139 GLN A CA 1
ATOM 1124 C C . GLN A 1 139 ? 15.178 13.198 -14.538 1.00 91.00 139 GLN A C 1
ATOM 1126 O O . GLN A 1 139 ? 14.082 13.700 -14.305 1.00 91.00 139 GLN A O 1
ATOM 1131 N N . GLN A 1 140 ? 15.318 12.000 -15.113 1.00 91.81 140 GLN A N 1
ATOM 1132 C CA . GLN A 1 140 ? 14.181 11.193 -15.566 1.00 91.81 140 GLN A CA 1
ATOM 1133 C C . GLN A 1 140 ? 13.193 10.906 -14.425 1.00 91.81 140 GLN A C 1
ATOM 1135 O O . GLN A 1 140 ? 11.996 11.116 -14.584 1.00 91.81 140 GLN A O 1
ATOM 1140 N N . GLN A 1 141 ? 13.687 10.485 -13.256 1.00 92.44 141 GLN A N 1
ATOM 1141 C CA . GLN A 1 141 ? 12.862 10.206 -12.075 1.00 92.44 141 GLN A CA 1
ATOM 1142 C C . GLN A 1 141 ? 12.145 11.461 -11.563 1.00 92.44 141 GLN A C 1
ATOM 1144 O O . GLN A 1 141 ? 10.962 11.394 -11.231 1.00 92.44 141 GLN A O 1
ATOM 1149 N N . ARG A 1 142 ? 12.813 12.626 -11.559 1.00 91.69 142 ARG A N 1
ATOM 1150 C CA . ARG A 1 142 ? 12.172 13.907 -11.210 1.00 91.69 142 ARG A CA 1
ATOM 1151 C C . ARG A 1 142 ? 11.026 14.244 -12.154 1.00 91.69 142 ARG A C 1
ATOM 1153 O O . ARG A 1 142 ? 9.960 14.650 -11.693 1.00 91.69 142 ARG A O 1
ATOM 1160 N N . ASP A 1 143 ? 11.228 14.062 -13.452 1.00 91.00 143 ASP A N 1
ATOM 1161 C CA . ASP A 1 143 ? 10.204 14.354 -14.453 1.00 91.00 143 ASP A CA 1
ATOM 1162 C C . ASP A 1 143 ? 9.040 13.353 -14.373 1.00 91.00 143 ASP A C 1
ATOM 1164 O O . ASP A 1 143 ? 7.880 13.756 -14.452 1.00 91.00 143 ASP A O 1
ATOM 1168 N N . ILE A 1 144 ? 9.321 12.078 -14.081 1.00 92.12 144 ILE A N 1
ATOM 1169 C CA . ILE A 1 144 ? 8.304 11.054 -13.800 1.00 92.12 144 ILE A CA 1
ATOM 1170 C C . ILE A 1 144 ? 7.468 11.420 -12.574 1.00 92.12 144 ILE A C 1
ATOM 1172 O O . ILE A 1 144 ? 6.243 11.368 -12.639 1.00 92.12 144 ILE A O 1
ATOM 1176 N N . VAL A 1 145 ? 8.093 11.818 -11.464 1.00 92.12 145 VAL A N 1
ATOM 1177 C CA . VAL A 1 145 ? 7.363 12.197 -10.244 1.00 92.12 145 VAL A CA 1
ATOM 1178 C C . VAL A 1 145 ? 6.521 13.452 -10.474 1.00 92.12 145 VAL A C 1
ATOM 1180 O O . VAL A 1 145 ? 5.385 13.514 -10.005 1.00 92.12 145 VAL A O 1
ATOM 1183 N N . ARG A 1 146 ? 7.019 14.427 -11.242 1.00 91.88 146 ARG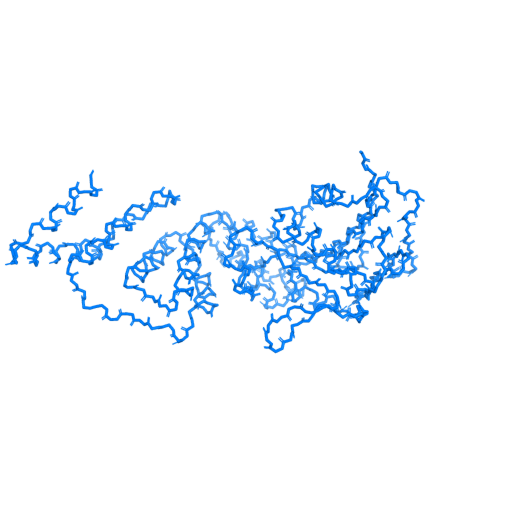 A N 1
ATOM 1184 C CA . ARG A 1 146 ? 6.231 15.606 -11.640 1.00 91.88 146 ARG A CA 1
ATOM 1185 C C . ARG A 1 146 ? 5.020 15.234 -12.492 1.00 91.88 146 ARG A C 1
ATOM 1187 O O . ARG A 1 146 ? 3.968 15.843 -12.327 1.00 91.88 146 ARG A O 1
ATOM 1194 N N . LEU A 1 147 ? 5.170 14.254 -13.381 1.00 93.00 147 LEU A N 1
ATOM 1195 C CA . LEU A 1 147 ? 4.128 13.843 -14.316 1.00 93.00 147 LEU A CA 1
ATOM 1196 C C . LEU A 1 147 ? 3.078 12.926 -13.676 1.00 93.00 147 LEU A C 1
ATOM 1198 O O . LEU A 1 147 ? 1.883 13.16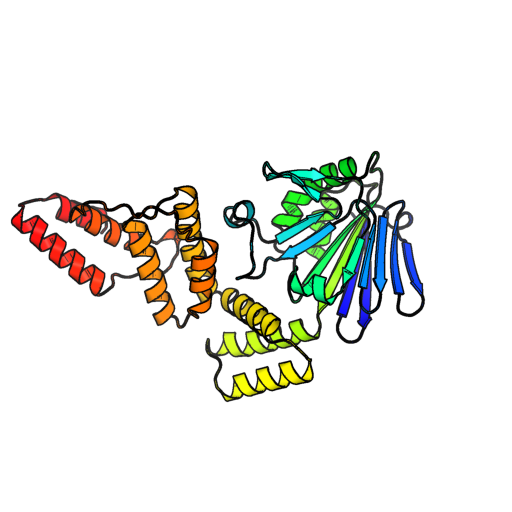9 -13.802 1.00 93.00 147 LEU A O 1
ATOM 1202 N N . LEU A 1 148 ? 3.530 11.869 -12.999 1.00 94.81 148 LEU A N 1
ATOM 1203 C CA . LEU A 1 148 ? 2.694 10.773 -12.509 1.00 94.81 148 LEU A CA 1
ATOM 1204 C C . LEU A 1 148 ? 2.535 10.765 -10.988 1.00 94.81 148 LEU A C 1
ATOM 1206 O O . LEU A 1 148 ? 1.601 10.149 -10.487 1.00 94.81 148 LEU A O 1
ATOM 1210 N N . GLY A 1 149 ? 3.406 11.440 -10.232 1.00 94.31 149 GLY A N 1
ATOM 1211 C CA . GLY A 1 149 ? 3.483 11.292 -8.775 1.00 94.31 149 GLY A CA 1
ATOM 1212 C C . GLY A 1 149 ? 2.179 11.627 -8.052 1.00 94.31 149 GLY A C 1
ATOM 1213 O O . GLY A 1 149 ? 1.780 10.895 -7.151 1.00 94.31 149 GLY A O 1
ATOM 1214 N N . LYS A 1 150 ? 1.464 12.679 -8.481 1.00 94.94 150 LYS A N 1
ATOM 1215 C CA . LYS A 1 150 ? 0.143 13.016 -7.918 1.00 94.94 150 LYS A CA 1
ATOM 1216 C C . LYS A 1 150 ? -0.864 11.886 -8.139 1.00 94.94 150 LYS A C 1
ATOM 1218 O O . LYS A 1 150 ? -1.562 11.514 -7.201 1.00 94.94 150 LYS A O 1
ATOM 1223 N N . GLN A 1 151 ? -0.911 11.342 -9.352 1.00 95.62 151 GLN A N 1
ATOM 1224 C CA . GLN A 1 151 ? -1.869 10.308 -9.726 1.00 95.62 151 GLN A CA 1
ATOM 1225 C C . GLN A 1 151 ? -1.543 8.977 -9.057 1.00 95.62 151 GLN A C 1
ATOM 1227 O O . GLN A 1 151 ? -2.414 8.388 -8.431 1.00 95.62 151 GLN A O 1
ATOM 1232 N N . LEU A 1 152 ? -0.271 8.577 -9.047 1.00 96.12 152 LEU A N 1
ATOM 1233 C CA . LEU A 1 152 ? 0.190 7.382 -8.342 1.00 96.12 152 LEU A CA 1
ATOM 1234 C C . LEU A 1 152 ? -0.098 7.448 -6.837 1.00 96.12 152 LEU A C 1
ATOM 1236 O O . LEU A 1 152 ? -0.513 6.450 -6.266 1.00 96.12 152 LEU A O 1
ATOM 1240 N N . LYS A 1 153 ? 0.051 8.615 -6.191 1.00 95.62 153 LYS A N 1
ATOM 1241 C CA . LYS A 1 153 ? -0.227 8.797 -4.752 1.00 95.62 153 LYS A CA 1
ATOM 1242 C C . LYS A 1 153 ? -1.718 8.788 -4.382 1.00 95.62 153 LYS A C 1
ATOM 1244 O O . LYS A 1 153 ? -2.035 8.521 -3.223 1.00 95.62 153 LYS A O 1
ATOM 1249 N N . ARG A 1 154 ? -2.612 9.146 -5.311 1.00 95.62 154 ARG A N 1
ATOM 1250 C CA . ARG A 1 154 ? -4.033 9.443 -5.022 1.00 95.62 154 ARG A CA 1
ATOM 1251 C C . ARG A 1 154 ? -5.032 8.542 -5.746 1.00 95.62 154 ARG A C 1
ATOM 1253 O O . ARG A 1 154 ? -6.209 8.573 -5.400 1.00 95.62 154 ARG A O 1
ATOM 1260 N N . SER A 1 155 ? -4.594 7.781 -6.750 1.00 95.00 155 SER A N 1
ATOM 1261 C CA . SER A 1 155 ? -5.493 6.944 -7.546 1.00 95.00 155 SER A CA 1
ATOM 1262 C C . SER A 1 155 ? -6.190 5.908 -6.654 1.00 95.00 155 SER A C 1
ATOM 1264 O O . SER A 1 155 ? -5.511 5.225 -5.878 1.00 95.00 155 SER A O 1
ATOM 1266 N N . PRO A 1 156 ? -7.527 5.782 -6.745 1.00 93.12 156 PRO A N 1
ATOM 1267 C CA . PRO A 1 156 ? -8.287 4.772 -6.020 1.00 93.12 156 PRO A CA 1
ATOM 1268 C C . PRO A 1 156 ? -8.200 3.384 -6.673 1.00 93.12 156 PRO A C 1
ATOM 1270 O O . PRO A 1 156 ? -8.703 2.426 -6.099 1.00 93.12 156 PRO A O 1
ATOM 1273 N N . HIS A 1 157 ? -7.584 3.279 -7.854 1.00 94.50 157 HIS A N 1
ATOM 1274 C CA . HIS A 1 157 ? -7.521 2.057 -8.659 1.00 94.50 157 HIS A CA 1
ATOM 1275 C C . HIS A 1 157 ? -6.280 1.194 -8.353 1.00 94.50 157 HIS A C 1
ATOM 1277 O O . HIS A 1 157 ? -5.970 0.274 -9.101 1.00 94.50 157 HIS A O 1
ATOM 1283 N N . VAL A 1 158 ? -5.545 1.498 -7.276 1.00 94.00 158 VAL A N 1
ATOM 1284 C CA . VAL A 1 158 ? -4.390 0.715 -6.806 1.00 94.00 158 VAL A CA 1
ATOM 1285 C C . VAL A 1 158 ? -4.877 -0.354 -5.831 1.00 94.00 158 VAL A C 1
ATOM 1287 O O . VAL A 1 158 ? -5.473 -0.018 -4.813 1.00 94.00 158 VAL A O 1
ATOM 1290 N N . GLY A 1 159 ? -4.608 -1.632 -6.107 1.00 89.88 159 GLY A N 1
ATOM 1291 C CA . GLY A 1 159 ? -4.953 -2.728 -5.199 1.00 89.88 159 GLY A CA 1
ATOM 1292 C C . GLY A 1 159 ? -5.139 -4.071 -5.904 1.00 89.88 159 GLY A C 1
ATOM 1293 O O . GLY A 1 159 ? -4.532 -4.365 -6.924 1.00 89.88 159 GLY A O 1
ATOM 1294 N N . THR A 1 160 ? -5.994 -4.931 -5.362 1.00 78.88 160 THR A N 1
ATOM 1295 C CA . THR A 1 160 ? -6.173 -6.305 -5.869 1.00 78.88 160 THR A CA 1
ATOM 1296 C C . THR A 1 160 ? -7.118 -6.425 -7.075 1.00 78.88 160 THR A C 1
ATOM 1298 O O . THR A 1 160 ? -7.330 -7.535 -7.562 1.00 78.88 160 THR A O 1
ATOM 1301 N N . GLY A 1 161 ? -7.687 -5.312 -7.553 1.00 83.44 161 GLY A N 1
ATOM 1302 C CA . GLY A 1 161 ? -8.689 -5.264 -8.624 1.00 83.44 161 GLY A CA 1
ATOM 1303 C C . GLY A 1 161 ? -8.129 -5.282 -10.053 1.00 83.44 161 GLY A C 1
ATOM 1304 O O . GLY A 1 161 ? -6.964 -5.616 -10.284 1.00 83.44 161 GLY A O 1
ATOM 1305 N N . ASP A 1 162 ? -8.991 -4.932 -11.016 1.00 88.88 162 ASP A N 1
ATOM 1306 C CA . ASP A 1 162 ? -8.617 -4.728 -12.421 1.00 88.88 162 ASP A CA 1
ATOM 1307 C C . ASP A 1 162 ? -7.891 -3.387 -12.599 1.00 88.88 162 ASP A C 1
ATOM 1309 O O . ASP A 1 162 ? -8.408 -2.327 -12.249 1.00 88.88 162 ASP A O 1
ATOM 1313 N N . ASP A 1 163 ? -6.703 -3.440 -13.198 1.00 92.62 163 ASP A N 1
ATOM 1314 C CA . ASP A 1 163 ? -5.822 -2.285 -13.370 1.00 92.62 163 ASP A CA 1
ATOM 1315 C C . ASP A 1 163 ? -6.158 -1.452 -14.619 1.00 92.62 163 ASP A C 1
ATOM 1317 O O . ASP A 1 163 ? -5.485 -0.458 -14.888 1.00 92.62 163 ASP A O 1
ATOM 1321 N N . SER A 1 164 ? -7.195 -1.817 -15.387 1.00 92.06 164 SER A N 1
ATOM 1322 C CA . SER A 1 164 ? -7.640 -1.088 -16.588 1.00 92.06 164 SER A CA 1
ATOM 1323 C C . SER A 1 164 ? -7.777 0.420 -16.368 1.00 92.06 164 SER A C 1
ATOM 1325 O O . SER A 1 164 ? -7.330 1.228 -17.188 1.00 92.06 164 SER A O 1
ATOM 1327 N N . GLU A 1 165 ? -8.411 0.810 -15.262 1.00 93.69 165 GLU A N 1
ATOM 1328 C CA . GLU A 1 165 ? -8.659 2.215 -14.942 1.00 93.69 165 GLU A CA 1
ATOM 1329 C C . GLU A 1 165 ? -7.357 2.921 -14.558 1.00 93.69 165 GLU A C 1
ATOM 1331 O O . GLU A 1 165 ? -7.064 3.984 -15.107 1.00 93.69 165 GLU A O 1
ATOM 1336 N N . LEU A 1 166 ? -6.514 2.278 -13.743 1.00 95.19 166 LEU A N 1
ATOM 1337 C CA . LEU A 1 166 ? -5.189 2.778 -13.374 1.00 95.19 166 LEU A CA 1
ATOM 1338 C C . LEU A 1 166 ? -4.294 2.989 -14.606 1.00 95.19 166 LEU A C 1
ATOM 1340 O O . LEU A 1 166 ? -3.703 4.055 -14.781 1.00 95.19 166 LEU A O 1
ATOM 1344 N N . VAL A 1 167 ? -4.219 2.002 -15.503 1.00 94.62 167 VAL A N 1
ATOM 1345 C CA . VAL A 1 167 ? -3.446 2.095 -16.750 1.00 94.62 167 VAL A CA 1
ATOM 1346 C C . VAL A 1 167 ? -3.989 3.222 -17.628 1.00 94.62 167 VAL A C 1
ATOM 1348 O O . VAL A 1 167 ? -3.216 4.052 -18.111 1.00 94.62 167 VAL A O 1
ATOM 1351 N N . SER A 1 168 ? -5.312 3.309 -17.794 1.00 93.06 168 SER A N 1
ATOM 1352 C CA . SER A 1 168 ? -5.959 4.383 -18.554 1.00 93.06 168 SER A CA 1
ATOM 1353 C C . SER A 1 168 ? -5.643 5.771 -17.984 1.00 93.06 168 SER A C 1
ATOM 1355 O O . SER A 1 168 ? -5.364 6.692 -18.754 1.00 93.06 168 SER A O 1
ATOM 1357 N N . GLU A 1 169 ? -5.666 5.942 -16.660 1.00 93.25 169 GLU A N 1
ATOM 1358 C CA . GLU A 1 169 ? -5.306 7.199 -15.995 1.00 93.25 169 GLU A CA 1
ATOM 1359 C C . GLU A 1 169 ? -3.854 7.594 -16.272 1.00 93.25 169 GLU A C 1
ATOM 1361 O O . GLU A 1 169 ? -3.587 8.723 -16.688 1.00 93.25 169 GLU A O 1
ATOM 1366 N N . LEU A 1 170 ? -2.916 6.663 -16.086 1.00 94.00 170 LEU A N 1
ATOM 1367 C CA . LEU A 1 170 ? -1.485 6.937 -16.218 1.00 94.00 170 LEU A CA 1
ATOM 1368 C C . LEU A 1 170 ? -1.073 7.168 -17.677 1.00 94.00 170 LEU A C 1
ATOM 1370 O O . LEU A 1 170 ? -0.305 8.086 -17.968 1.00 94.00 170 LEU A O 1
ATOM 1374 N N . VAL A 1 171 ? -1.616 6.393 -18.619 1.00 92.12 171 VAL A N 1
ATOM 1375 C CA . VAL A 1 171 ? -1.280 6.510 -20.047 1.00 92.12 171 VAL A CA 1
ATOM 1376 C C . VAL A 1 171 ? -1.767 7.828 -20.647 1.00 92.12 171 VAL A C 1
ATOM 1378 O O . VAL A 1 171 ? -1.143 8.358 -21.561 1.00 92.12 171 VAL A O 1
ATOM 1381 N N . ARG A 1 172 ? -2.853 8.412 -20.126 1.00 91.00 172 ARG A N 1
ATOM 1382 C CA . ARG A 1 172 ? -3.316 9.743 -20.563 1.00 91.00 172 ARG A CA 1
ATOM 1383 C C . ARG A 1 172 ? -2.341 10.861 -20.202 1.00 91.00 172 ARG A C 1
ATOM 1385 O O . ARG A 1 172 ? -2.380 11.912 -20.837 1.00 91.00 172 ARG A O 1
ATOM 1392 N N . LEU A 1 173 ? -1.502 10.649 -19.189 1.00 91.50 173 LEU A N 1
ATOM 1393 C CA . LEU A 1 173 ? -0.510 11.624 -18.741 1.00 91.50 173 LEU A CA 1
ATOM 1394 C C . LEU A 1 173 ? 0.805 11.504 -19.516 1.00 91.50 173 LEU A C 1
ATOM 1396 O O . LEU A 1 173 ? 1.519 12.493 -19.653 1.00 91.50 173 LEU A O 1
ATOM 1400 N N . ILE A 1 174 ? 1.136 10.324 -20.043 1.00 88.44 174 ILE A N 1
ATOM 1401 C CA . ILE A 1 174 ? 2.371 10.130 -20.811 1.00 88.44 174 ILE A CA 1
ATOM 1402 C C . ILE A 1 174 ? 2.176 10.516 -22.285 1.00 88.44 174 ILE A C 1
ATOM 1404 O O . ILE A 1 174 ? 1.106 10.356 -22.868 1.00 88.44 174 ILE A O 1
ATOM 1408 N N . GLY A 1 175 ? 3.229 11.049 -22.910 1.00 81.00 175 GLY A N 1
ATOM 1409 C CA . GLY A 1 175 ? 3.178 11.480 -24.309 1.00 81.00 175 GLY A CA 1
ATOM 1410 C C . GLY A 1 175 ? 2.972 10.316 -25.294 1.00 81.00 175 GLY A C 1
ATOM 1411 O O . GLY A 1 175 ? 3.260 9.164 -24.973 1.00 81.00 175 GLY A O 1
ATOM 1412 N N . PRO A 1 176 ? 2.566 10.591 -26.549 1.00 80.88 176 PRO A N 1
ATOM 1413 C CA . PRO A 1 176 ? 2.263 9.545 -27.534 1.00 80.88 176 PRO A CA 1
ATOM 1414 C C . PRO A 1 176 ? 3.479 8.674 -27.894 1.00 80.88 176 PRO A C 1
ATOM 1416 O O . PRO A 1 176 ? 3.329 7.530 -28.310 1.00 80.88 176 PRO A O 1
ATOM 1419 N N . ARG A 1 177 ? 4.697 9.190 -27.713 1.00 84.44 177 ARG A N 1
ATOM 1420 C CA . ARG A 1 177 ? 5.948 8.456 -27.964 1.00 84.44 177 ARG A CA 1
ATOM 1421 C C . ARG A 1 177 ? 6.468 7.699 -26.741 1.00 84.44 177 ARG A C 1
ATOM 1423 O O . ARG A 1 177 ? 7.605 7.242 -26.764 1.00 84.44 177 ARG A O 1
ATOM 1430 N N . SER A 1 178 ? 5.684 7.636 -25.672 1.00 89.06 178 SER A N 1
ATOM 1431 C CA . SER A 1 178 ? 6.047 6.938 -24.448 1.00 89.06 178 SER A CA 1
ATOM 1432 C C . SER A 1 178 ? 5.262 5.642 -24.304 1.00 89.06 178 SER A C 1
ATOM 1434 O O . SER A 1 178 ? 4.167 5.484 -24.853 1.00 89.06 178 SER A O 1
ATOM 1436 N N . ALA A 1 179 ? 5.829 4.713 -23.546 1.00 91.50 179 ALA A N 1
ATOM 1437 C CA . ALA A 1 179 ? 5.126 3.528 -23.086 1.00 91.50 179 ALA A CA 1
ATOM 1438 C C . ALA A 1 179 ? 5.284 3.391 -21.571 1.00 91.50 179 ALA A C 1
ATOM 1440 O O . ALA A 1 179 ? 6.362 3.647 -21.023 1.00 91.50 179 ALA A O 1
ATOM 1441 N N . LEU A 1 180 ? 4.190 3.005 -20.923 1.00 93.94 180 LEU A N 1
ATOM 1442 C CA . LEU A 1 180 ? 4.139 2.629 -19.519 1.00 93.94 180 LEU A CA 1
ATOM 1443 C C . LEU A 1 180 ? 4.293 1.120 -19.416 1.00 93.94 180 LEU A C 1
ATOM 1445 O O . LEU A 1 180 ? 3.573 0.381 -20.084 1.00 93.94 180 LEU A O 1
ATOM 1449 N N . TYR A 1 181 ? 5.197 0.695 -18.545 1.00 95.19 181 TYR A N 1
ATOM 1450 C CA . TYR A 1 181 ? 5.269 -0.669 -18.055 1.00 95.19 181 TYR A CA 1
ATOM 1451 C C . TYR A 1 181 ? 4.773 -0.663 -16.621 1.00 95.19 181 TYR A C 1
ATOM 1453 O O . TYR A 1 181 ? 5.320 0.065 -15.794 1.00 95.19 181 TYR A O 1
ATOM 1461 N N . LEU A 1 182 ? 3.743 -1.454 -16.346 1.00 96.44 182 LEU A N 1
ATOM 1462 C CA . LEU A 1 182 ? 3.161 -1.624 -15.026 1.00 96.44 182 LEU A CA 1
ATOM 1463 C C . LEU A 1 182 ? 3.131 -3.113 -14.696 1.00 96.44 182 LEU A C 1
ATOM 1465 O O . LEU A 1 182 ? 2.544 -3.892 -15.435 1.00 96.44 182 LEU A O 1
ATOM 1469 N N . ILE A 1 183 ? 3.774 -3.503 -13.604 1.00 96.56 183 ILE A N 1
ATOM 1470 C CA . ILE A 1 183 ? 3.856 -4.883 -13.139 1.00 96.56 183 ILE A CA 1
ATOM 1471 C C . ILE A 1 183 ? 3.286 -4.924 -11.726 1.00 96.56 183 ILE A C 1
ATOM 1473 O O . ILE A 1 183 ? 3.775 -4.234 -10.839 1.00 96.56 183 ILE A O 1
ATOM 1477 N N . LYS A 1 184 ? 2.250 -5.726 -11.517 1.00 97.44 184 LYS A N 1
ATOM 1478 C CA . LYS A 1 184 ? 1.602 -5.982 -10.233 1.00 97.44 184 LYS A CA 1
ATOM 1479 C C . LYS A 1 184 ? 1.998 -7.367 -9.748 1.00 97.44 184 LYS A C 1
ATOM 1481 O O . LYS A 1 184 ? 1.870 -8.325 -10.506 1.00 97.44 184 LYS A O 1
ATOM 1486 N N . LEU A 1 185 ? 2.433 -7.472 -8.498 1.00 97.44 185 LEU A N 1
ATOM 1487 C CA . LEU A 1 185 ? 2.676 -8.737 -7.808 1.00 97.44 185 LEU A CA 1
ATOM 1488 C C . LEU A 1 185 ? 1.624 -8.940 -6.723 1.00 97.44 185 LEU A C 1
ATOM 1490 O O . LEU A 1 185 ? 1.376 -8.029 -5.929 1.00 97.44 185 LEU A O 1
ATOM 1494 N N . VAL A 1 186 ? 1.042 -10.136 -6.677 1.00 97.56 186 VAL A N 1
ATOM 1495 C CA . VAL A 1 186 ? 0.014 -10.530 -5.713 1.00 97.56 186 VAL A CA 1
ATOM 1496 C C . VAL A 1 186 ? 0.481 -11.749 -4.922 1.00 97.56 186 VAL A C 1
ATOM 1498 O O . VAL A 1 186 ? 0.817 -12.780 -5.502 1.00 97.56 186 VAL A O 1
ATOM 1501 N N . HIS A 1 187 ? 0.465 -11.643 -3.593 1.00 97.50 187 HIS A N 1
ATOM 1502 C CA . HIS A 1 187 ? 0.799 -12.743 -2.693 1.00 97.50 187 HIS A CA 1
ATOM 1503 C C . HIS A 1 187 ? -0.435 -13.615 -2.435 1.00 97.50 187 HIS A C 1
ATOM 1505 O O . HIS A 1 187 ? -1.335 -13.242 -1.677 1.00 97.50 187 HIS A O 1
ATOM 1511 N N . LYS A 1 188 ? -0.477 -14.796 -3.058 1.00 96.56 188 LYS A N 1
ATOM 1512 C CA . LYS A 1 188 ? -1.622 -15.719 -3.053 1.00 96.56 188 LYS A CA 1
ATOM 1513 C C . LYS A 1 188 ? -2.031 -16.145 -1.631 1.00 96.56 188 LYS A C 1
ATOM 1515 O O . LYS A 1 188 ? -3.201 -15.948 -1.303 1.00 96.56 188 LYS A O 1
ATOM 1520 N N . PRO A 1 189 ? -1.113 -16.618 -0.756 1.00 97.56 189 PRO A N 1
ATOM 1521 C CA . PRO A 1 189 ? -1.442 -16.918 0.638 1.00 97.56 189 PRO A CA 1
ATOM 1522 C C . PRO A 1 189 ? -2.114 -15.778 1.411 1.00 97.56 189 PRO A C 1
ATOM 1524 O O . PRO A 1 189 ? -3.211 -15.933 1.946 1.00 97.56 189 PRO A O 1
ATOM 1527 N N . HIS A 1 190 ? -1.482 -14.602 1.425 1.00 97.69 190 HIS A N 1
ATOM 1528 C CA . HIS A 1 190 ? -1.982 -13.422 2.123 1.00 97.69 190 HIS A CA 1
ATOM 1529 C C . HIS A 1 190 ? -3.333 -12.960 1.578 1.00 97.69 190 HIS A C 1
ATOM 1531 O O . HIS A 1 190 ? -4.208 -12.591 2.359 1.00 97.69 190 HIS A O 1
ATOM 1537 N N . LYS A 1 191 ? -3.533 -13.024 0.254 1.00 97.44 191 LYS A N 1
ATOM 1538 C CA . LYS A 1 191 ? -4.825 -12.735 -0.376 1.00 97.44 191 LYS A CA 1
ATOM 1539 C C . LYS A 1 191 ? -5.914 -13.686 0.125 1.00 97.44 191 LYS A C 1
ATOM 1541 O O . LYS A 1 191 ? -6.950 -13.213 0.579 1.00 97.44 191 LYS A O 1
ATOM 1546 N N . ALA A 1 192 ? -5.666 -14.996 0.101 1.00 97.25 192 ALA A N 1
ATOM 1547 C CA . ALA A 1 192 ? -6.633 -15.998 0.553 1.00 97.25 192 ALA A CA 1
ATOM 1548 C C . ALA A 1 192 ? -7.000 -15.820 2.038 1.00 97.25 192 ALA A C 1
ATOM 1550 O O . ALA A 1 192 ? -8.175 -15.871 2.407 1.00 97.25 192 ALA A O 1
ATOM 1551 N N . TYR A 1 193 ? -6.004 -15.543 2.885 1.00 97.94 193 TYR A N 1
ATOM 1552 C CA . TYR A 1 193 ? -6.224 -15.249 4.300 1.00 97.94 193 TYR A CA 1
ATOM 1553 C C . TYR A 1 193 ? -7.044 -13.968 4.508 1.00 97.94 193 TYR A C 1
ATOM 1555 O O . TYR A 1 193 ? -8.005 -13.969 5.280 1.00 97.94 193 TYR A O 1
ATOM 1563 N N . ALA A 1 194 ? -6.720 -12.891 3.784 1.00 96.94 194 ALA A N 1
ATOM 1564 C CA . ALA A 1 194 ? -7.454 -11.628 3.842 1.00 96.94 194 ALA A CA 1
ATOM 1565 C C . ALA A 1 194 ? -8.919 -11.785 3.409 1.00 96.94 194 ALA A C 1
ATOM 1567 O O . ALA A 1 194 ? -9.816 -11.248 4.059 1.00 96.94 194 ALA A O 1
ATOM 1568 N N . GLU A 1 195 ? -9.171 -12.542 2.339 1.00 96.50 195 GLU A N 1
ATOM 1569 C CA . GLU A 1 195 ? -10.514 -12.825 1.828 1.00 96.50 195 GLU A CA 1
ATOM 1570 C C . GLU A 1 195 ? -11.338 -13.647 2.828 1.00 96.50 195 GLU A C 1
ATOM 1572 O O . GLU A 1 195 ? -12.493 -13.304 3.104 1.00 96.50 195 GLU A O 1
ATOM 1577 N N . LEU A 1 196 ? -10.747 -14.689 3.430 1.00 96.62 196 LEU A N 1
ATOM 1578 C CA . LEU A 1 196 ? -11.416 -15.475 4.468 1.00 96.62 196 LEU A CA 1
ATOM 1579 C C . LEU A 1 196 ? -11.741 -14.611 5.691 1.00 96.62 196 LEU A C 1
ATOM 1581 O O . LEU A 1 196 ? -12.887 -14.601 6.144 1.00 96.62 196 LEU A O 1
ATOM 1585 N N . PHE A 1 197 ? -10.759 -13.863 6.197 1.00 96.31 197 PHE A N 1
ATOM 1586 C CA . PHE A 1 197 ? -10.942 -13.002 7.361 1.00 96.31 197 PHE A CA 1
ATOM 1587 C C . PHE A 1 197 ? -11.992 -11.917 7.101 1.00 96.31 197 PHE A C 1
ATOM 1589 O O . PHE A 1 197 ? -12.870 -11.707 7.934 1.00 96.31 197 PHE A O 1
ATOM 1596 N N . SER A 1 198 ? -11.959 -11.275 5.928 1.00 95.56 198 SER A N 1
ATOM 1597 C CA . SER A 1 198 ? -12.953 -10.274 5.528 1.00 95.56 198 SER A CA 1
ATOM 1598 C C . SER A 1 198 ? -14.359 -10.857 5.524 1.00 95.56 198 SER A C 1
ATOM 1600 O O . SER A 1 198 ? -15.254 -10.274 6.133 1.00 95.56 198 SER A O 1
ATOM 1602 N N . ARG A 1 199 ? -14.550 -12.038 4.929 1.00 94.75 199 ARG A N 1
ATOM 1603 C CA . ARG A 1 199 ? -15.853 -12.710 4.885 1.00 94.75 199 ARG A CA 1
ATOM 1604 C C . ARG A 1 199 ? -16.406 -13.005 6.282 1.00 94.75 199 ARG A C 1
ATOM 1606 O O . ARG A 1 199 ? -17.578 -12.735 6.532 1.00 94.75 199 ARG A O 1
ATOM 1613 N N . LEU A 1 200 ? -15.578 -13.541 7.179 1.00 94.06 200 LEU A N 1
ATOM 1614 C CA . LEU A 1 200 ? -15.982 -13.884 8.548 1.00 94.06 200 LEU A CA 1
ATOM 1615 C C . LEU A 1 200 ? -16.257 -12.622 9.382 1.00 94.06 200 LEU A C 1
ATOM 1617 O O . LEU A 1 200 ? -17.299 -12.505 10.030 1.00 94.06 200 LEU A O 1
ATOM 1621 N N . TYR A 1 201 ? -15.361 -11.636 9.309 1.00 92.62 201 TYR A N 1
ATOM 1622 C CA . TYR A 1 201 ? -15.478 -10.399 10.074 1.00 92.62 201 TYR A CA 1
ATOM 1623 C C . TYR A 1 201 ? -16.656 -9.535 9.611 1.00 92.62 201 TYR A C 1
ATOM 1625 O O . TYR A 1 201 ? -17.384 -9.009 10.445 1.00 92.62 201 TYR A O 1
ATOM 1633 N N . PHE A 1 202 ? -16.892 -9.400 8.304 1.00 91.81 202 PHE A N 1
ATOM 1634 C CA . PHE A 1 202 ? -17.968 -8.546 7.782 1.00 91.81 202 PHE A CA 1
ATOM 1635 C C . PHE A 1 202 ? -19.357 -9.130 8.067 1.00 91.81 202 PHE A C 1
ATOM 1637 O O . PHE A 1 202 ? -20.324 -8.378 8.147 1.00 91.81 202 PHE A O 1
ATOM 1644 N N . ALA A 1 203 ? -19.463 -10.448 8.264 1.00 88.69 203 ALA A N 1
ATOM 1645 C CA . ALA A 1 203 ? -20.720 -11.088 8.634 1.00 88.69 203 ALA A CA 1
ATOM 1646 C C . ALA A 1 203 ? -21.140 -10.765 10.078 1.00 88.69 203 ALA A C 1
ATOM 1648 O O . ALA A 1 203 ? -22.303 -10.458 10.328 1.00 88.69 203 ALA A O 1
ATOM 1649 N N . ASN A 1 204 ? -20.197 -10.821 11.026 1.00 83.19 204 ASN A N 1
ATOM 1650 C CA . ASN A 1 204 ? -20.518 -10.832 12.459 1.00 83.19 204 ASN A CA 1
ATOM 1651 C C . ASN A 1 204 ? -19.890 -9.679 13.266 1.00 83.19 204 ASN A C 1
ATOM 1653 O O . ASN A 1 204 ? -20.188 -9.535 14.455 1.00 83.19 204 ASN A O 1
ATOM 1657 N N . LYS A 1 205 ? -18.994 -8.882 12.663 1.00 84.75 205 LYS A N 1
ATOM 1658 C CA . LYS A 1 205 ? -18.096 -7.904 13.323 1.00 84.75 205 LYS A CA 1
ATOM 1659 C C . LYS A 1 205 ? -17.324 -8.457 14.525 1.00 84.75 205 LYS A C 1
ATOM 1661 O O . LYS A 1 205 ? -16.842 -7.717 15.380 1.00 84.75 205 LYS A O 1
ATOM 1666 N N . ALA A 1 206 ? -17.221 -9.771 14.595 1.00 84.88 206 ALA A N 1
ATOM 1667 C CA . ALA A 1 206 ? -16.556 -10.525 15.631 1.00 84.88 206 ALA A CA 1
ATOM 1668 C C . ALA A 1 206 ? -16.148 -11.862 15.021 1.00 84.88 206 ALA A C 1
ATOM 1670 O O . ALA A 1 206 ? -16.846 -12.391 14.157 1.00 84.88 206 ALA A O 1
ATOM 1671 N N . ILE A 1 207 ? -15.021 -12.391 15.477 1.00 86.62 207 ILE A N 1
ATOM 1672 C CA . ILE A 1 207 ? -14.551 -13.718 15.098 1.00 86.62 207 ILE A CA 1
ATOM 1673 C C . ILE A 1 207 ? -14.799 -14.616 16.306 1.00 86.62 207 ILE A C 1
ATOM 1675 O O . ILE A 1 207 ? -14.252 -14.353 17.376 1.00 86.62 207 ILE A O 1
ATOM 1679 N N . GLY A 1 208 ? -15.679 -15.607 16.157 1.00 87.69 208 GLY A N 1
ATOM 1680 C CA . GLY A 1 208 ? -15.895 -16.627 17.185 1.00 87.69 208 GLY A CA 1
ATOM 1681 C C . GLY A 1 208 ? -14.771 -17.663 17.193 1.00 87.69 208 GLY A C 1
ATOM 1682 O O . GLY A 1 208 ? -13.989 -17.729 16.247 1.00 87.69 208 GLY A O 1
ATOM 1683 N N . ASP A 1 209 ? -14.717 -18.506 18.224 1.00 89.19 209 ASP A N 1
ATOM 1684 C CA . ASP A 1 209 ? -13.639 -19.495 18.394 1.00 89.19 209 ASP A CA 1
ATOM 1685 C C . ASP A 1 209 ? -13.517 -20.442 17.188 1.00 89.19 209 ASP A C 1
ATOM 1687 O O . ASP A 1 209 ? -12.428 -20.654 16.668 1.00 89.19 209 ASP A O 1
ATOM 1691 N N . THR A 1 210 ? -14.644 -20.922 16.651 1.00 91.00 210 THR A N 1
ATOM 1692 C CA . THR A 1 210 ? -14.655 -21.813 15.475 1.00 91.00 210 THR A CA 1
ATOM 1693 C C . THR A 1 210 ? -14.123 -21.145 14.211 1.00 91.00 210 THR A C 1
ATOM 1695 O O . THR A 1 210 ? -13.492 -21.793 13.379 1.00 91.00 210 THR A O 1
ATOM 1698 N N . ASP A 1 211 ? -14.405 -19.854 14.047 1.00 92.31 211 ASP A N 1
ATOM 1699 C CA . ASP A 1 211 ? -13.943 -19.061 12.909 1.00 92.31 211 ASP A CA 1
ATOM 1700 C C . ASP A 1 211 ? -12.453 -18.730 13.064 1.00 92.31 211 ASP A C 1
ATOM 1702 O O . ASP A 1 211 ? -11.705 -18.714 12.085 1.00 92.31 211 ASP A O 1
ATOM 1706 N N . PHE A 1 212 ? -12.007 -18.511 14.304 1.00 91.62 212 PHE A N 1
ATOM 1707 C CA . PHE A 1 212 ? -10.602 -18.315 14.636 1.00 91.62 212 PHE A CA 1
ATOM 1708 C C . PHE A 1 212 ? -9.776 -19.578 14.372 1.00 91.62 212 PHE A C 1
ATOM 1710 O O . PHE A 1 212 ? -8.719 -19.484 13.749 1.00 91.62 212 PHE A O 1
ATOM 1717 N N . ASP A 1 213 ? -10.281 -20.754 14.750 1.00 93.44 213 ASP A N 1
ATOM 1718 C CA . ASP A 1 213 ? -9.628 -22.039 14.479 1.00 93.44 213 ASP A CA 1
ATOM 1719 C C . ASP A 1 213 ? -9.455 -22.274 12.969 1.00 93.44 213 ASP A C 1
ATOM 1721 O O . ASP A 1 213 ? -8.391 -22.701 12.519 1.00 93.44 213 ASP A O 1
ATOM 1725 N N . GLN A 1 214 ? -10.465 -21.927 12.160 1.00 94.50 214 GLN A N 1
ATOM 1726 C CA . GLN A 1 214 ? -10.373 -22.000 10.695 1.00 94.50 214 GLN A CA 1
ATOM 1727 C C . GLN A 1 214 ? -9.297 -21.065 10.131 1.00 94.50 214 GLN A C 1
ATOM 1729 O O . GLN A 1 214 ? -8.533 -21.460 9.251 1.00 94.50 214 GLN A O 1
ATOM 1734 N N . LEU A 1 215 ? -9.223 -19.828 10.631 1.00 94.62 215 LEU A N 1
ATOM 1735 C CA . LEU A 1 215 ? -8.193 -18.868 10.230 1.00 94.62 215 LEU A CA 1
ATOM 1736 C C . LEU A 1 215 ? -6.794 -19.347 10.623 1.00 94.62 215 LEU A C 1
ATOM 1738 O O . LEU A 1 215 ? -5.854 -19.184 9.847 1.00 94.62 215 LEU A O 1
ATOM 1742 N N . GLN A 1 216 ? -6.654 -19.941 11.808 1.00 94.75 216 GLN A N 1
ATOM 1743 C CA . GLN A 1 216 ? -5.381 -20.461 12.287 1.00 94.75 216 GLN A CA 1
ATOM 1744 C C . GLN A 1 216 ? -4.919 -21.669 11.468 1.00 94.75 216 GLN A C 1
ATOM 1746 O O . GLN A 1 216 ? -3.745 -21.722 11.104 1.00 94.75 216 GLN A O 1
ATOM 1751 N N . ALA A 1 217 ? -5.828 -22.589 11.135 1.00 95.94 217 ALA A N 1
ATOM 1752 C CA . ALA A 1 217 ? -5.536 -23.712 10.249 1.00 95.94 217 ALA A CA 1
ATOM 1753 C C . ALA A 1 217 ? -5.081 -23.220 8.868 1.00 95.94 217 ALA A C 1
ATOM 1755 O O . ALA A 1 217 ? -4.016 -23.609 8.403 1.00 95.94 217 ALA A O 1
ATOM 1756 N N . LEU A 1 218 ? -5.812 -22.270 8.267 1.00 96.69 218 LEU A N 1
ATOM 1757 C CA . LEU A 1 218 ? -5.433 -21.695 6.974 1.00 96.69 218 LEU A CA 1
ATOM 1758 C C . LEU A 1 218 ? -4.052 -21.026 7.021 1.00 96.69 218 LEU A C 1
ATOM 1760 O O . LEU A 1 218 ? -3.255 -21.186 6.101 1.00 96.69 218 LEU A O 1
ATOM 1764 N N . ALA A 1 219 ? -3.763 -20.264 8.077 1.00 95.94 219 ALA A N 1
ATOM 1765 C CA . ALA A 1 219 ? -2.475 -19.598 8.216 1.00 95.94 219 ALA A CA 1
ATOM 1766 C C . ALA A 1 219 ? -1.315 -20.588 8.398 1.00 95.94 219 ALA A C 1
ATOM 1768 O O . ALA A 1 219 ? -0.223 -20.319 7.911 1.00 95.94 219 ALA A O 1
ATOM 1769 N N . GLN A 1 220 ? -1.545 -21.718 9.074 1.00 96.06 220 GLN A N 1
ATOM 1770 C CA . GLN A 1 220 ? -0.557 -22.792 9.203 1.00 96.06 220 GLN A CA 1
ATOM 1771 C C . GLN A 1 220 ? -0.341 -23.519 7.874 1.00 96.06 220 GLN A C 1
ATOM 1773 O O . GLN A 1 220 ? 0.803 -23.713 7.475 1.00 96.06 220 GLN A O 1
ATOM 1778 N N . ASP A 1 221 ? -1.421 -23.862 7.170 1.00 96.31 221 ASP A N 1
ATOM 1779 C CA . ASP A 1 221 ? -1.363 -24.553 5.876 1.00 96.31 221 ASP A CA 1
ATOM 1780 C C . ASP A 1 221 ? -0.643 -23.720 4.805 1.00 96.31 221 ASP A C 1
ATOM 1782 O O . ASP A 1 221 ? 0.008 -24.264 3.915 1.00 96.31 221 ASP A O 1
ATOM 1786 N N . LEU A 1 222 ? -0.766 -22.395 4.893 1.00 95.69 222 LEU A N 1
ATOM 1787 C CA . LEU A 1 222 ? -0.180 -21.443 3.955 1.00 95.69 222 LEU A CA 1
ATOM 1788 C C . LEU A 1 222 ? 1.124 -20.791 4.449 1.00 95.69 222 LEU A C 1
ATOM 1790 O O . L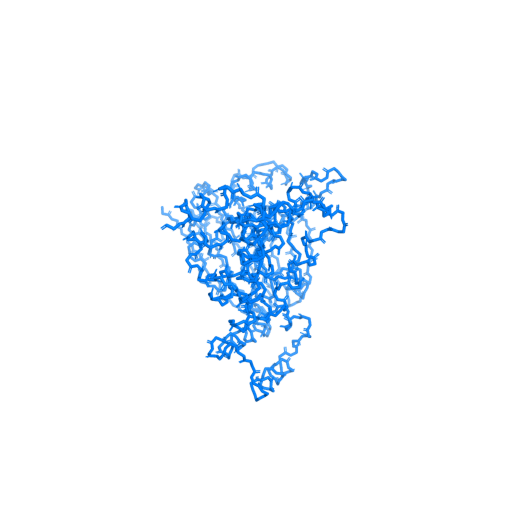EU A 1 222 ? 1.610 -19.874 3.788 1.00 95.69 222 LEU A O 1
ATOM 1794 N N . ASP A 1 223 ? 1.656 -21.235 5.593 1.00 94.88 223 ASP A N 1
ATOM 1795 C CA . ASP A 1 223 ? 2.883 -20.729 6.233 1.00 94.88 223 ASP A CA 1
ATOM 1796 C C . ASP A 1 223 ? 2.930 -19.194 6.391 1.00 94.88 223 ASP A C 1
ATOM 1798 O O . ASP A 1 223 ? 3.922 -18.526 6.102 1.00 94.88 223 ASP A O 1
ATOM 1802 N N . ILE A 1 224 ? 1.818 -18.600 6.832 1.00 95.69 224 ILE A N 1
ATOM 1803 C CA . ILE A 1 224 ? 1.716 -17.152 7.040 1.00 95.69 224 ILE A CA 1
ATOM 1804 C C . ILE A 1 224 ? 2.195 -16.821 8.450 1.00 95.69 224 ILE A C 1
ATOM 1806 O O . ILE A 1 224 ? 1.607 -17.265 9.442 1.00 95.69 224 ILE A O 1
ATOM 1810 N N . ASP A 1 225 ? 3.214 -15.976 8.570 1.00 93.38 225 ASP A N 1
ATOM 1811 C CA . ASP A 1 225 ? 3.725 -15.568 9.872 1.00 93.38 225 ASP A CA 1
ATOM 1812 C C . ASP A 1 225 ? 2.719 -14.702 10.659 1.00 93.38 225 ASP A C 1
ATOM 1814 O O . ASP A 1 225 ? 1.833 -14.035 10.115 1.00 93.38 225 ASP A O 1
ATOM 1818 N N . ARG A 1 226 ? 2.855 -14.698 11.990 1.00 92.56 226 ARG A N 1
ATOM 1819 C CA . ARG A 1 226 ? 1.923 -13.992 12.886 1.00 92.56 226 ARG A CA 1
ATOM 1820 C C . ARG A 1 226 ? 1.891 -12.481 12.660 1.00 92.56 226 ARG A C 1
ATOM 1822 O O . ARG A 1 226 ? 0.858 -11.862 12.904 1.00 92.56 226 ARG A O 1
ATOM 1829 N N . TYR A 1 227 ? 3.006 -11.889 12.241 1.00 91.75 227 TYR A N 1
ATOM 1830 C CA . TYR A 1 227 ? 3.086 -10.454 12.016 1.00 91.75 227 TYR A CA 1
ATOM 1831 C C . TYR A 1 227 ? 2.281 -10.060 10.771 1.00 91.75 227 TYR A C 1
ATOM 1833 O O . TYR A 1 227 ? 1.470 -9.134 10.839 1.00 91.75 227 TYR A O 1
ATOM 1841 N N . GLN A 1 228 ? 2.404 -10.809 9.671 1.00 93.88 228 GLN A N 1
ATOM 1842 C CA . GLN A 1 228 ? 1.585 -10.593 8.475 1.00 93.88 228 GLN A CA 1
ATOM 1843 C C . GLN A 1 228 ? 0.102 -10.867 8.730 1.00 93.88 228 GLN A C 1
ATOM 1845 O O . GLN A 1 228 ? -0.740 -10.085 8.284 1.00 93.88 228 GLN A O 1
ATOM 1850 N N . GLN A 1 229 ? -0.233 -11.907 9.504 1.00 94.12 229 GLN A N 1
ATOM 1851 C CA . GLN A 1 229 ? -1.616 -12.150 9.928 1.00 94.12 229 GLN A CA 1
ATOM 1852 C C . GLN A 1 229 ? -2.207 -10.922 10.632 1.00 94.12 229 GLN A C 1
ATOM 1854 O O . GLN A 1 229 ? -3.288 -10.467 10.261 1.00 94.12 229 GLN A O 1
ATOM 1859 N N . GLU A 1 230 ? -1.501 -10.355 11.615 1.00 91.69 230 GLU A N 1
ATOM 1860 C CA . GLU A 1 230 ? -1.991 -9.193 12.362 1.00 91.69 230 GLU A CA 1
ATOM 1861 C C . GLU A 1 230 ? -2.143 -7.957 11.466 1.00 91.69 230 GLU A C 1
ATOM 1863 O O . GLU A 1 230 ? -3.195 -7.317 11.490 1.00 91.69 230 GLU A O 1
ATOM 1868 N N . ARG A 1 231 ? -1.158 -7.672 10.600 1.00 91.88 231 ARG A N 1
ATOM 1869 C CA . ARG A 1 231 ? -1.237 -6.565 9.627 1.00 91.88 231 ARG A CA 1
ATOM 1870 C C . ARG A 1 231 ? -2.449 -6.686 8.713 1.00 91.88 231 ARG A C 1
ATOM 1872 O O . ARG A 1 231 ? -3.176 -5.713 8.522 1.00 91.88 231 ARG A O 1
ATOM 1879 N N . ILE A 1 232 ? -2.678 -7.874 8.155 1.00 95.25 232 ILE A N 1
ATOM 1880 C CA . ILE A 1 232 ? -3.813 -8.132 7.263 1.00 95.25 232 ILE A CA 1
ATOM 1881 C C . ILE A 1 232 ? -5.132 -7.976 8.024 1.00 95.25 232 ILE A C 1
ATOM 1883 O O . ILE A 1 232 ? -6.050 -7.326 7.527 1.00 95.25 232 ILE A O 1
ATOM 1887 N N . ARG A 1 233 ? -5.232 -8.523 9.241 1.00 93.44 233 ARG A N 1
ATOM 1888 C CA . ARG A 1 233 ? -6.438 -8.407 10.073 1.00 93.44 233 ARG A CA 1
ATOM 1889 C C . ARG A 1 233 ? -6.759 -6.951 10.383 1.00 93.44 233 ARG A C 1
ATOM 1891 O O . ARG A 1 233 ? -7.902 -6.543 10.194 1.00 93.44 233 ARG A O 1
ATOM 1898 N N . ILE A 1 234 ? -5.775 -6.175 10.837 1.00 92.06 234 ILE A N 1
ATOM 1899 C CA . ILE A 1 234 ? -5.931 -4.749 11.153 1.00 92.06 234 ILE A CA 1
ATOM 1900 C C . ILE A 1 234 ? -6.423 -3.975 9.926 1.00 92.06 234 ILE A C 1
ATOM 1902 O O . ILE A 1 234 ? -7.415 -3.249 10.026 1.00 92.06 234 ILE A O 1
ATOM 1906 N N . ASP A 1 235 ? -5.799 -4.187 8.765 1.00 93.69 235 ASP A N 1
ATOM 1907 C CA . ASP A 1 235 ? -6.198 -3.526 7.521 1.00 93.69 235 ASP A CA 1
ATOM 1908 C C . ASP A 1 235 ? -7.637 -3.882 7.113 1.00 93.69 235 ASP A C 1
ATOM 1910 O O . ASP A 1 235 ? -8.453 -2.999 6.841 1.00 93.69 235 ASP A O 1
ATOM 1914 N N . VAL A 1 236 ? -8.002 -5.167 7.159 1.00 93.88 236 VAL A N 1
ATOM 1915 C CA . VAL A 1 236 ? -9.363 -5.621 6.835 1.00 93.88 236 VAL A CA 1
ATOM 1916 C C . VAL A 1 236 ? -10.398 -5.072 7.822 1.00 93.88 236 VAL A C 1
ATOM 1918 O O . VAL A 1 236 ? -11.474 -4.640 7.400 1.00 93.88 236 VAL A O 1
ATOM 1921 N N . MET A 1 237 ? -10.093 -5.047 9.125 1.00 93.44 237 MET A N 1
ATOM 1922 C CA . MET A 1 237 ? -10.979 -4.468 10.142 1.00 93.44 237 MET A CA 1
ATOM 1923 C C . MET A 1 237 ? -11.191 -2.972 9.898 1.00 93.44 237 MET A C 1
ATOM 1925 O O . MET A 1 237 ? -12.322 -2.499 10.007 1.00 93.44 237 MET A O 1
ATOM 1929 N N . TYR A 1 238 ? -10.144 -2.233 9.527 1.00 92.94 238 TYR A N 1
ATOM 1930 C CA . TYR A 1 238 ? -10.258 -0.822 9.162 1.00 92.94 238 TYR A CA 1
ATOM 1931 C C . TYR A 1 238 ? -11.109 -0.608 7.901 1.00 92.94 238 TYR A C 1
ATOM 1933 O O . TYR A 1 238 ? -11.930 0.308 7.874 1.00 92.94 238 TYR A O 1
ATOM 1941 N N . ARG A 1 239 ? -10.983 -1.467 6.877 1.00 92.00 239 ARG A N 1
ATOM 1942 C CA . ARG A 1 239 ? -11.756 -1.359 5.622 1.00 92.00 239 ARG A CA 1
ATOM 1943 C C . ARG A 1 239 ? -13.269 -1.541 5.800 1.00 92.00 239 ARG A C 1
ATOM 1945 O O . ARG A 1 239 ? -14.016 -1.167 4.895 1.00 92.00 239 ARG A O 1
ATOM 1952 N N . HIS A 1 240 ? -13.740 -2.082 6.926 1.00 92.69 240 HIS A N 1
ATOM 1953 C CA . HIS A 1 240 ? -15.174 -2.173 7.207 1.00 92.69 240 HIS A CA 1
ATOM 1954 C C . HIS A 1 240 ? -15.805 -0.761 7.239 1.00 92.69 240 HIS A C 1
ATOM 1956 O O . HIS A 1 240 ? -15.345 0.068 8.025 1.00 92.69 240 HIS A O 1
ATOM 1962 N N . PRO A 1 241 ? -16.880 -0.470 6.473 1.00 89.38 241 PRO A N 1
ATOM 1963 C CA .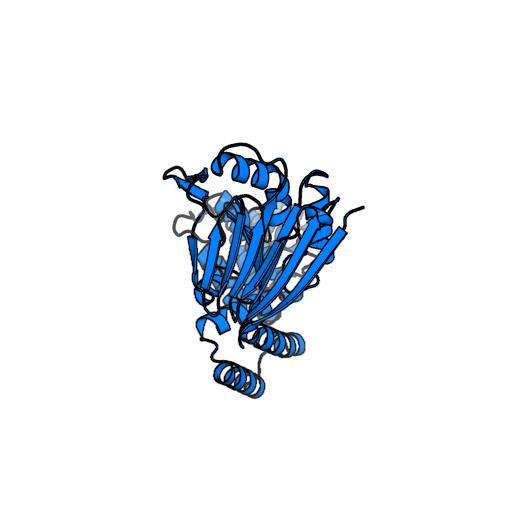 PRO A 1 241 ? -17.437 0.885 6.337 1.00 89.38 241 PRO A CA 1
ATOM 1964 C C . PRO A 1 241 ? -17.734 1.587 7.670 1.00 89.38 241 PRO A C 1
ATOM 1966 O O . PRO A 1 241 ? -17.309 2.722 7.887 1.00 89.38 241 PRO A O 1
ATOM 1969 N N . ASP A 1 242 ? -18.387 0.874 8.591 1.00 87.25 242 ASP A N 1
ATOM 1970 C CA . ASP A 1 242 ? -18.733 1.413 9.913 1.00 87.25 242 ASP A CA 1
ATOM 1971 C C . ASP A 1 242 ? -17.506 1.720 10.782 1.00 87.25 242 ASP A C 1
ATOM 1973 O O . ASP A 1 242 ? -17.524 2.670 11.563 1.00 87.25 242 ASP A O 1
ATOM 1977 N N . ASN A 1 243 ? -16.431 0.938 10.636 1.00 91.31 243 ASN A N 1
ATOM 1978 C CA . ASN A 1 243 ? -15.191 1.167 11.367 1.00 91.31 243 ASN A CA 1
ATOM 1979 C C . ASN A 1 243 ? -14.458 2.359 10.758 1.00 91.31 243 ASN A C 1
ATOM 1981 O O . ASN A 1 243 ? -14.092 3.293 11.470 1.00 91.31 243 ASN A O 1
ATOM 1985 N N . ARG A 1 244 ? -14.305 2.351 9.429 1.00 90.00 244 ARG A N 1
ATOM 1986 C CA . ARG A 1 244 ? -13.582 3.364 8.665 1.00 90.00 244 ARG A CA 1
ATOM 1987 C C . ARG A 1 244 ? -14.043 4.775 8.997 1.00 90.00 244 ARG A C 1
ATOM 1989 O O . ARG A 1 244 ? -13.207 5.621 9.270 1.00 90.00 244 ARG A O 1
ATOM 1996 N N . ARG A 1 245 ? -15.355 5.018 9.031 1.00 88.31 245 ARG A N 1
ATOM 1997 C CA . ARG A 1 245 ? -15.928 6.346 9.304 1.00 88.31 245 ARG A CA 1
ATOM 1998 C C . ARG A 1 245 ? -15.507 6.907 10.665 1.00 88.31 245 ARG A C 1
ATOM 2000 O O . ARG A 1 245 ? -15.095 8.057 10.752 1.00 88.31 245 ARG A O 1
ATOM 2007 N N . ILE A 1 246 ? -15.581 6.090 11.716 1.00 88.69 246 ILE A N 1
ATOM 2008 C CA . ILE A 1 246 ? -15.235 6.504 13.086 1.00 88.69 246 ILE A CA 1
ATOM 2009 C C . ILE A 1 246 ? -13.714 6.627 13.248 1.00 88.69 246 ILE A C 1
ATOM 2011 O O . ILE A 1 246 ? -13.227 7.551 13.898 1.00 88.69 246 ILE A O 1
ATOM 2015 N N . VAL A 1 247 ? -12.958 5.707 12.646 1.00 90.81 247 VAL A N 1
ATOM 2016 C CA . VAL A 1 247 ? -11.492 5.698 12.711 1.00 90.81 247 VAL A CA 1
ATOM 2017 C C . VAL A 1 247 ? -10.889 6.856 11.910 1.00 90.81 247 VAL A C 1
ATOM 2019 O O . VAL A 1 247 ? -9.942 7.481 12.383 1.00 90.81 247 VAL A O 1
ATOM 2022 N N . ASP A 1 248 ? -11.443 7.192 10.742 1.00 89.56 248 ASP A N 1
ATOM 2023 C CA . ASP A 1 248 ? -11.010 8.340 9.938 1.00 89.56 248 ASP A CA 1
ATOM 2024 C C . ASP A 1 248 ? -11.254 9.663 10.673 1.00 89.56 248 ASP A C 1
ATOM 2026 O O . ASP A 1 248 ? -10.362 10.510 10.689 1.00 89.56 248 ASP A O 1
ATOM 2030 N N . GLU A 1 249 ? -12.394 9.817 11.352 1.00 88.50 249 GLU A N 1
ATOM 2031 C CA . GLU A 1 249 ? -12.661 10.997 12.184 1.00 88.50 249 GLU A CA 1
ATOM 2032 C C . GLU A 1 249 ? -11.662 11.108 13.346 1.00 88.50 249 GLU A C 1
ATOM 2034 O O . GLU A 1 249 ? -11.057 12.160 13.566 1.00 88.50 249 GLU A O 1
ATOM 2039 N N . TYR A 1 250 ? -11.403 9.996 14.043 1.00 90.06 250 TYR A N 1
ATOM 2040 C CA . TYR A 1 250 ? -10.408 9.947 15.118 1.00 90.06 250 TYR A CA 1
ATOM 2041 C C . TYR A 1 250 ? -9.006 10.332 14.616 1.00 90.06 250 TYR A C 1
ATOM 2043 O O . TYR A 1 250 ? -8.310 11.143 15.231 1.00 90.06 250 TYR A O 1
ATOM 2051 N N . LYS A 1 251 ? -8.610 9.791 13.458 1.00 89.06 251 LYS A N 1
ATOM 2052 C CA . LYS A 1 251 ? -7.344 10.098 12.783 1.00 89.06 251 LYS A CA 1
ATOM 2053 C C . LYS A 1 251 ? -7.241 11.579 12.411 1.00 89.06 251 LYS A C 1
ATOM 2055 O O . LYS A 1 251 ? -6.193 12.179 12.639 1.00 89.06 251 LYS A O 1
ATOM 2060 N N . ASN A 1 252 ? -8.302 12.173 11.864 1.00 88.62 252 ASN A N 1
ATOM 2061 C CA . ASN A 1 252 ? -8.314 13.581 11.457 1.00 88.62 252 ASN A CA 1
ATOM 2062 C C . ASN A 1 252 ? -8.082 14.515 12.652 1.00 88.62 252 ASN A C 1
ATOM 2064 O O . ASN A 1 252 ? -7.218 15.390 12.582 1.00 88.62 252 ASN A O 1
ATOM 2068 N N . ILE A 1 253 ? -8.765 14.268 13.777 1.00 86.94 253 ILE A N 1
ATOM 2069 C CA . ILE A 1 253 ? -8.574 15.050 15.008 1.00 86.94 253 ILE A CA 1
ATOM 2070 C C . ILE A 1 253 ? -7.121 14.949 15.493 1.00 86.94 253 ILE A C 1
ATOM 2072 O O . ILE A 1 253 ? -6.504 15.968 15.807 1.00 86.94 253 ILE A O 1
ATOM 2076 N N . LEU A 1 254 ? -6.542 13.742 15.512 1.00 87.00 254 LEU A N 1
ATOM 2077 C CA . LEU A 1 254 ? -5.149 13.547 15.926 1.00 87.00 254 LEU A CA 1
ATOM 2078 C C . LEU A 1 254 ? -4.148 14.256 15.005 1.00 87.00 254 LEU A C 1
ATOM 2080 O O . LEU A 1 254 ? -3.201 14.872 15.498 1.00 87.00 254 LEU A O 1
ATOM 2084 N N . ILE A 1 255 ? -4.360 14.223 13.687 1.00 85.88 255 ILE A N 1
ATOM 2085 C CA . ILE A 1 255 ? -3.532 14.957 12.717 1.00 85.88 255 ILE A CA 1
ATOM 2086 C C . ILE A 1 255 ? -3.595 16.463 12.991 1.00 85.88 255 ILE A C 1
ATOM 2088 O O . ILE A 1 255 ? -2.561 17.137 12.978 1.00 85.88 255 ILE A O 1
ATOM 2092 N N . ASP A 1 256 ? -4.783 17.000 13.269 1.00 85.44 256 ASP A N 1
ATOM 2093 C CA . ASP A 1 256 ? -4.953 18.421 13.564 1.00 85.44 256 ASP A CA 1
ATOM 2094 C C . ASP A 1 256 ? -4.317 18.816 14.899 1.00 85.44 256 ASP A C 1
ATOM 2096 O O . ASP A 1 256 ? -3.745 19.903 15.008 1.00 85.44 256 ASP A O 1
ATOM 2100 N N . CYS A 1 257 ? -4.366 17.955 15.918 1.00 85.12 257 CYS A N 1
ATOM 2101 C CA . CYS A 1 257 ? -3.613 18.148 17.160 1.00 85.12 257 CYS A CA 1
ATOM 2102 C C . CYS A 1 257 ? -2.097 18.136 16.910 1.00 85.12 257 CYS A C 1
ATOM 2104 O O . CYS A 1 257 ? -1.387 19.009 17.410 1.00 85.12 257 CYS A O 1
ATOM 2106 N N . ASN A 1 258 ? -1.606 17.203 16.089 1.00 84.00 258 ASN A N 1
ATOM 2107 C CA . ASN A 1 258 ? -0.191 17.088 15.723 1.00 84.00 258 ASN A CA 1
ATOM 2108 C C . ASN A 1 258 ? 0.320 18.330 14.992 1.00 84.00 258 ASN A C 1
ATOM 2110 O O . ASN A 1 258 ? 1.309 18.928 15.410 1.00 84.00 258 ASN A O 1
ATOM 2114 N N . ARG A 1 259 ? -0.436 18.828 14.009 1.00 82.44 259 ARG A N 1
ATOM 2115 C CA . ARG A 1 259 ? -0.137 20.097 13.327 1.00 82.44 259 ARG A CA 1
ATOM 2116 C C . ARG A 1 259 ? -0.110 21.301 14.267 1.00 82.44 259 ARG A C 1
ATOM 2118 O O . ARG A 1 259 ? 0.666 22.226 14.045 1.00 82.44 259 ARG A O 1
ATOM 2125 N N . ARG A 1 260 ? -0.968 21.309 15.292 1.00 83.31 260 ARG A N 1
ATOM 2126 C CA . ARG A 1 260 ? -1.024 22.374 16.307 1.00 83.31 260 ARG A CA 1
ATOM 2127 C C . ARG A 1 260 ? 0.057 22.236 17.384 1.00 83.31 260 ARG A C 1
ATOM 2129 O O . ARG A 1 260 ? 0.298 23.209 18.092 1.00 83.31 260 ARG A O 1
ATOM 2136 N N . GLY A 1 261 ? 0.667 21.059 17.536 1.00 80.88 261 GLY A N 1
ATOM 2137 C CA . GLY A 1 261 ? 1.611 20.737 18.612 1.00 80.88 261 GLY A CA 1
ATOM 2138 C C . GLY A 1 261 ? 0.983 20.653 20.012 1.00 80.88 261 GLY A C 1
ATOM 2139 O O . GLY A 1 261 ? 1.708 20.595 21.004 1.00 80.88 261 GLY A O 1
ATOM 2140 N N . ARG A 1 262 ? -0.353 20.672 20.113 1.00 81.06 262 ARG A N 1
ATOM 2141 C CA . ARG A 1 262 ? -1.099 20.637 21.381 1.00 81.06 262 ARG A CA 1
ATOM 2142 C C . ARG A 1 262 ? -2.449 19.948 21.221 1.00 81.06 262 ARG A C 1
ATOM 2144 O O . ARG A 1 262 ? -3.067 20.025 20.157 1.00 81.06 262 ARG A O 1
ATOM 2151 N N . ILE A 1 263 ? -2.922 19.345 22.307 1.00 80.25 263 ILE A N 1
ATOM 2152 C CA . ILE A 1 263 ? -4.268 18.771 22.418 1.00 80.25 263 ILE A CA 1
ATOM 2153 C C . ILE A 1 263 ? -5.082 19.678 23.344 1.00 80.25 263 ILE A C 1
ATOM 2155 O O . ILE A 1 263 ? -4.708 19.863 24.503 1.00 80.25 263 ILE A O 1
ATOM 2159 N N . ARG A 1 264 ? -6.180 20.256 22.840 1.00 78.38 264 ARG A N 1
ATOM 2160 C CA . ARG A 1 264 ? -7.115 21.041 23.665 1.00 78.38 264 ARG A CA 1
ATOM 2161 C C . ARG A 1 264 ? -8.057 20.108 24.421 1.00 78.38 264 ARG A C 1
ATOM 2163 O O . ARG A 1 264 ? -8.317 18.997 23.957 1.00 78.38 264 ARG A O 1
ATOM 2170 N N . SER A 1 265 ? -8.652 20.584 25.517 1.00 74.44 265 SER A N 1
ATOM 2171 C CA . SER A 1 265 ? -9.673 19.809 26.246 1.00 74.44 265 SER A CA 1
ATOM 2172 C C . SER A 1 265 ? -10.831 19.371 25.326 1.00 74.44 265 SER A C 1
ATOM 2174 O O . SER A 1 265 ? -11.194 18.195 25.296 1.00 74.44 265 SER A O 1
ATOM 2176 N N . ALA A 1 266 ? -11.269 20.261 24.425 1.00 75.44 266 ALA A N 1
ATOM 2177 C CA . ALA A 1 266 ? -12.275 19.979 23.396 1.00 75.44 266 ALA A CA 1
ATOM 2178 C C . ALA A 1 266 ? -11.924 18.780 22.496 1.00 75.44 266 ALA A C 1
ATOM 2180 O O . ALA A 1 266 ? -12.770 17.923 22.227 1.00 75.44 266 ALA A O 1
ATOM 2181 N N . ASP A 1 267 ? -10.670 18.719 22.031 1.00 81.38 267 ASP A N 1
ATOM 2182 C CA . ASP A 1 267 ? -10.181 17.640 21.172 1.00 81.38 267 ASP A CA 1
ATOM 2183 C C . ASP A 1 267 ? -10.185 16.320 21.954 1.00 81.38 267 ASP A C 1
ATOM 2185 O O . ASP A 1 267 ? -10.668 15.300 21.467 1.00 81.38 267 ASP A O 1
ATOM 2189 N N . ASN A 1 268 ? -9.723 16.349 23.208 1.00 78.75 268 ASN A N 1
ATOM 2190 C CA . ASN A 1 268 ? -9.674 15.171 24.071 1.00 78.75 268 ASN A CA 1
ATOM 2191 C C . ASN A 1 268 ? -11.078 14.633 24.408 1.00 78.75 268 ASN A C 1
ATOM 2193 O O . ASN A 1 268 ? -11.306 13.419 24.385 1.00 78.75 268 ASN A O 1
ATOM 2197 N N . ALA A 1 269 ? -12.047 15.523 24.640 1.00 74.75 269 ALA A N 1
ATOM 2198 C CA . ALA A 1 269 ? -13.448 15.156 24.829 1.00 74.75 269 ALA A CA 1
ATOM 2199 C C . ALA A 1 269 ? -14.034 14.485 23.573 1.00 74.75 269 ALA A C 1
ATOM 2201 O O . ALA A 1 269 ? -14.746 13.485 23.676 1.00 74.75 269 ALA A O 1
ATOM 2202 N N . ARG A 1 270 ? -13.719 14.987 22.369 1.00 80.62 270 ARG A N 1
ATOM 2203 C CA . ARG A 1 270 ? -14.141 14.358 21.102 1.00 80.62 270 ARG A CA 1
ATOM 2204 C C . ARG A 1 270 ? -13.489 12.987 20.892 1.00 80.62 270 ARG A C 1
ATOM 2206 O O . ARG A 1 270 ? -14.193 12.025 20.594 1.00 80.62 270 ARG A O 1
ATOM 2213 N N . LEU A 1 271 ? -12.179 12.863 21.118 1.00 85.69 271 LEU A N 1
ATOM 2214 C CA . LEU A 1 271 ? -11.458 11.585 21.022 1.00 85.69 271 LEU A CA 1
ATOM 2215 C C . LEU A 1 271 ? -12.032 10.537 21.993 1.00 85.69 271 LEU A C 1
ATOM 2217 O O . LEU A 1 271 ? -12.218 9.378 21.619 1.00 85.69 271 LEU A O 1
ATOM 2221 N N . THR A 1 272 ? -12.370 10.942 23.219 1.00 82.38 272 THR A N 1
ATOM 2222 C CA . THR A 1 272 ? -12.983 10.063 24.232 1.00 82.38 272 THR A CA 1
ATOM 2223 C C . THR A 1 272 ? -14.394 9.624 23.828 1.00 82.38 272 THR A C 1
ATOM 2225 O O . THR A 1 272 ? -14.739 8.443 23.952 1.00 82.38 272 THR A O 1
ATOM 2228 N N . ARG A 1 273 ? -15.197 10.534 23.259 1.00 80.00 273 ARG A N 1
ATOM 2229 C CA . ARG A 1 273 ? -16.521 10.210 22.702 1.00 80.00 273 ARG A CA 1
ATOM 2230 C C . ARG A 1 273 ? -16.426 9.196 21.564 1.00 80.00 273 ARG A C 1
ATOM 2232 O O . ARG A 1 273 ? -17.148 8.202 21.582 1.00 80.00 273 ARG A O 1
ATOM 2239 N N . LEU A 1 274 ? -15.486 9.377 20.636 1.00 84.94 274 LEU A N 1
ATOM 2240 C CA . LEU A 1 274 ? -15.249 8.422 19.547 1.00 84.94 274 LEU A CA 1
ATOM 2241 C C . LEU A 1 274 ? -14.806 7.049 20.069 1.00 84.94 274 LEU A C 1
ATOM 2243 O O . LEU A 1 274 ? -15.303 6.038 19.579 1.00 84.94 274 LEU A O 1
ATOM 2247 N N . LYS A 1 275 ? -13.955 6.985 21.106 1.00 84.25 275 LYS A N 1
ATOM 2248 C CA . LYS A 1 275 ? -13.597 5.716 21.774 1.00 84.25 275 LYS A CA 1
ATOM 2249 C C . LYS A 1 275 ? -14.802 5.045 22.440 1.00 84.25 275 LYS A C 1
ATOM 2251 O O . LYS A 1 275 ? -14.950 3.831 22.376 1.00 84.25 275 LYS A O 1
ATOM 2256 N N . THR A 1 276 ? -15.704 5.814 23.039 1.00 80.69 276 THR A N 1
ATOM 2257 C CA . THR A 1 276 ? -16.926 5.265 23.652 1.00 80.69 276 THR A CA 1
ATOM 2258 C C . THR A 1 276 ? -17.894 4.736 22.589 1.00 80.69 276 THR A C 1
ATOM 2260 O O . THR A 1 276 ? -18.429 3.629 22.702 1.00 80.69 276 THR A O 1
ATOM 2263 N N . LEU A 1 277 ? -18.073 5.497 21.506 1.00 82.25 277 LEU A N 1
ATOM 2264 C CA . LEU A 1 277 ? -18.858 5.103 20.338 1.00 82.25 277 LEU A CA 1
ATOM 2265 C C . LEU A 1 277 ? -18.295 3.831 19.687 1.00 82.25 277 LEU A C 1
ATOM 2267 O O . LEU A 1 277 ? -19.053 2.977 19.223 1.00 82.25 277 LEU A O 1
ATOM 2271 N N . SER A 1 278 ? -16.970 3.685 19.672 1.00 84.19 278 SER A N 1
ATOM 2272 C CA . SER A 1 278 ? -16.295 2.534 19.085 1.00 84.19 278 SER A CA 1
ATOM 2273 C C . SER A 1 278 ? -16.573 1.246 19.866 1.00 84.19 278 SER A C 1
ATOM 2275 O O . SER A 1 278 ? -16.922 0.236 19.253 1.00 84.19 278 SER A O 1
ATOM 2277 N N . VAL A 1 279 ? -16.574 1.301 21.204 1.00 84.25 279 VAL A N 1
ATOM 2278 C CA . VAL A 1 279 ? -16.980 0.178 22.070 1.00 84.25 279 VAL A CA 1
ATOM 2279 C C . VAL A 1 279 ? -18.428 -0.231 21.792 1.00 84.25 279 VAL A C 1
ATOM 2281 O O . VAL A 1 279 ? -18.711 -1.417 21.610 1.00 84.25 279 VAL A O 1
ATOM 2284 N N . ARG A 1 280 ? -19.348 0.739 21.679 1.00 80.56 280 ARG A N 1
ATOM 2285 C CA . ARG A 1 280 ? -20.766 0.473 21.369 1.00 80.56 280 ARG A CA 1
ATOM 2286 C C . ARG A 1 280 ? -20.945 -0.212 20.011 1.00 80.56 280 ARG A C 1
ATOM 2288 O O . ARG A 1 280 ? -21.786 -1.099 19.881 1.00 80.56 280 ARG A O 1
ATOM 2295 N N . ASN A 1 281 ? -20.145 0.177 1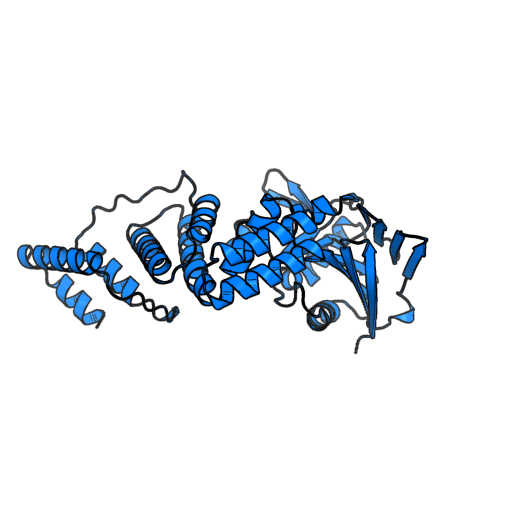9.022 1.00 81.44 281 ASN A N 1
ATOM 2296 C CA . ASN A 1 281 ? -20.189 -0.364 17.663 1.00 81.44 281 ASN A CA 1
ATOM 2297 C C . ASN A 1 281 ? -19.304 -1.605 17.451 1.00 81.44 281 ASN A C 1
ATOM 2299 O O . ASN A 1 281 ? -19.193 -2.076 16.318 1.00 81.44 281 ASN A O 1
ATOM 2303 N N . LYS A 1 282 ? -18.709 -2.151 18.525 1.00 82.88 282 LYS A N 1
ATOM 2304 C CA . LYS A 1 282 ? -17.792 -3.306 18.496 1.00 82.88 282 LYS A CA 1
ATOM 2305 C C . LYS A 1 282 ? -16.588 -3.096 17.569 1.00 82.88 282 LYS A C 1
ATOM 2307 O O . LYS A 1 282 ? -16.105 -4.033 16.935 1.00 82.88 282 LYS A O 1
ATOM 2312 N N . ILE A 1 283 ? -16.104 -1.860 17.485 1.00 85.44 283 ILE A N 1
ATOM 2313 C CA . ILE A 1 283 ? -14.902 -1.533 16.723 1.00 85.44 283 ILE A CA 1
ATOM 2314 C C . ILE A 1 283 ? -13.680 -1.985 17.535 1.00 85.44 283 ILE A C 1
ATOM 2316 O O . ILE A 1 283 ? -13.570 -1.634 18.712 1.00 85.44 283 ILE A O 1
ATOM 2320 N N . PRO A 1 284 ? -12.746 -2.737 16.933 1.00 86.19 284 PRO A N 1
ATOM 2321 C CA . PRO A 1 284 ? -11.547 -3.206 17.614 1.00 86.19 284 PRO A CA 1
ATOM 2322 C C . PRO A 1 284 ? -10.698 -2.050 18.156 1.00 86.19 284 PRO A C 1
ATOM 2324 O O . PRO A 1 284 ? -10.323 -1.138 17.417 1.00 86.19 284 PRO A O 1
ATOM 2327 N N . SER A 1 285 ? -10.325 -2.125 19.436 1.00 84.56 285 SER A N 1
ATOM 2328 C CA . SER A 1 285 ? -9.476 -1.118 20.089 1.00 84.56 285 SER A CA 1
ATOM 2329 C C . SER A 1 285 ? -8.095 -0.996 19.443 1.00 84.56 285 SER A C 1
ATOM 2331 O O . SER A 1 285 ? -7.510 0.084 19.465 1.00 84.56 285 SER A O 1
ATOM 2333 N N . ALA A 1 286 ? -7.605 -2.082 18.830 1.00 83.50 286 ALA A N 1
ATOM 2334 C CA . ALA A 1 286 ? -6.354 -2.121 18.076 1.00 83.50 286 ALA A CA 1
ATOM 2335 C C . ALA A 1 286 ? -6.252 -0.971 17.059 1.00 83.50 286 ALA A C 1
ATOM 2337 O O . ALA A 1 286 ? -5.201 -0.351 16.965 1.00 83.50 286 ALA A O 1
ATOM 2338 N N . LEU A 1 287 ? -7.357 -0.606 16.392 1.00 86.81 287 LEU A N 1
ATOM 2339 C CA . LEU A 1 287 ? -7.358 0.467 15.392 1.00 86.81 287 LEU A CA 1
ATOM 2340 C C . LEU A 1 287 ? -7.023 1.844 15.990 1.00 86.81 287 LEU A C 1
ATOM 2342 O O . LEU A 1 287 ? -6.383 2.664 15.339 1.00 86.81 287 LEU A O 1
ATOM 2346 N N . PHE A 1 288 ? -7.443 2.099 17.231 1.00 87.38 288 PHE A N 1
ATOM 2347 C CA . PHE A 1 288 ? -7.174 3.361 17.927 1.00 87.38 288 PHE A CA 1
ATOM 2348 C C . PHE A 1 288 ? -5.788 3.374 18.558 1.00 87.38 288 PHE A C 1
ATOM 2350 O O . PHE A 1 288 ? -5.126 4.406 18.523 1.00 87.38 288 PHE A O 1
ATOM 2357 N N . PHE A 1 289 ? -5.339 2.236 19.099 1.00 83.44 289 PHE A N 1
ATOM 2358 C CA . PHE A 1 289 ? -3.991 2.112 19.650 1.00 83.44 289 PHE A CA 1
ATOM 2359 C C . PHE A 1 289 ? -2.931 2.418 18.597 1.00 83.44 289 PHE A C 1
ATOM 2361 O O . PHE A 1 289 ? -2.018 3.186 18.881 1.00 83.44 289 PHE A O 1
ATOM 2368 N N . THR A 1 290 ? -3.097 1.914 17.371 1.00 80.81 290 THR A N 1
ATOM 2369 C CA . THR A 1 290 ? -2.130 2.199 16.310 1.00 80.81 290 THR A CA 1
ATOM 2370 C C . THR A 1 290 ? -2.100 3.679 15.923 1.00 80.81 290 THR A C 1
ATOM 2372 O O . THR A 1 290 ? -1.034 4.226 15.670 1.00 80.81 290 THR A O 1
ATOM 2375 N N . LEU A 1 291 ? -3.245 4.371 15.929 1.00 84.06 291 LEU A N 1
ATOM 2376 C CA . LEU A 1 291 ? -3.280 5.815 15.667 1.00 84.06 291 LEU A CA 1
ATOM 2377 C C . LEU A 1 291 ? -2.667 6.635 16.803 1.00 84.06 291 LEU A C 1
ATOM 2379 O O . LEU A 1 291 ? -1.970 7.613 16.536 1.00 84.06 291 LEU A O 1
ATOM 2383 N N . ASP A 1 292 ? -2.929 6.248 18.051 1.00 83.06 292 ASP A N 1
ATOM 2384 C CA . ASP A 1 292 ? -2.336 6.896 19.217 1.00 83.06 292 ASP A CA 1
ATOM 2385 C C . ASP A 1 292 ? -0.806 6.756 19.181 1.00 83.06 292 ASP A C 1
ATOM 2387 O O . ASP A 1 292 ? -0.117 7.758 19.334 1.00 83.06 292 ASP A O 1
ATOM 2391 N N . GLU A 1 293 ? -0.278 5.564 18.884 1.00 79.69 293 GLU A N 1
ATOM 2392 C CA . GLU A 1 293 ? 1.166 5.314 18.754 1.00 79.69 293 GLU A CA 1
ATOM 2393 C C . GLU A 1 293 ? 1.811 6.133 17.623 1.00 79.69 293 GLU A C 1
ATOM 2395 O O . GLU A 1 293 ? 2.906 6.666 17.784 1.00 79.69 293 GLU A O 1
ATOM 2400 N N . MET A 1 294 ? 1.121 6.287 16.489 1.00 74.38 294 MET A N 1
ATOM 2401 C CA . MET A 1 294 ? 1.652 7.020 15.336 1.00 74.38 294 MET A CA 1
ATOM 2402 C C . MET A 1 294 ? 1.602 8.549 15.487 1.00 74.38 294 MET A C 1
ATOM 2404 O O . MET A 1 294 ? 2.389 9.245 14.844 1.00 74.38 294 MET A O 1
ATOM 2408 N N . LEU A 1 295 ? 0.645 9.098 16.249 1.00 73.88 295 LEU A N 1
ATOM 2409 C CA . LEU A 1 295 ? 0.317 10.533 16.198 1.00 73.88 295 LEU A CA 1
ATOM 2410 C C . LEU A 1 295 ? 0.391 11.267 17.541 1.00 73.88 295 LEU A C 1
ATOM 2412 O O . LEU A 1 295 ? 0.529 12.498 17.525 1.00 73.88 295 LEU A O 1
ATOM 2416 N N . ARG A 1 296 ? 0.300 10.570 18.683 1.00 69.31 296 ARG A N 1
ATOM 2417 C CA . ARG A 1 296 ? 0.515 11.182 20.002 1.00 69.31 296 ARG A CA 1
ATOM 2418 C C . ARG A 1 296 ? 2.011 11.204 20.297 1.00 69.31 296 ARG A C 1
ATOM 2420 O O . ARG A 1 296 ? 2.567 10.258 20.834 1.00 69.31 296 ARG A O 1
ATOM 2427 N N . ASP A 1 297 ? 2.652 12.307 19.931 1.00 62.88 297 ASP A N 1
ATOM 2428 C CA . ASP A 1 297 ? 4.027 12.589 20.342 1.00 62.88 297 ASP A CA 1
ATOM 2429 C C . ASP A 1 297 ? 4.036 12.982 21.834 1.00 62.88 297 ASP A C 1
ATOM 2431 O O . ASP A 1 297 ? 3.239 13.828 22.255 1.00 62.88 297 ASP A O 1
ATOM 2435 N N . ASP A 1 298 ? 4.954 12.423 22.628 1.00 51.78 298 ASP A N 1
ATOM 2436 C CA . ASP A 1 298 ? 5.149 12.742 24.057 1.00 51.78 298 ASP A CA 1
ATOM 2437 C C . ASP A 1 298 ? 5.396 14.244 24.303 1.00 51.78 298 ASP A C 1
ATOM 2439 O O . ASP A 1 298 ? 5.258 14.753 25.417 1.00 51.78 298 ASP A O 1
ATOM 2443 N N . ARG A 1 299 ? 5.761 14.983 23.249 1.00 50.62 299 ARG A N 1
ATOM 2444 C CA . ARG A 1 299 ? 5.987 16.435 23.267 1.00 50.62 299 ARG A CA 1
ATOM 2445 C C . ARG A 1 299 ? 4.709 17.271 23.212 1.00 50.62 299 ARG A C 1
ATOM 2447 O O . ARG A 1 299 ? 4.795 18.492 23.359 1.00 50.62 299 ARG A O 1
ATOM 2454 N N . MET A 1 300 ? 3.544 16.661 22.989 1.00 59.50 300 MET A N 1
ATOM 2455 C CA . MET A 1 300 ? 2.273 17.381 22.954 1.00 59.50 300 MET A CA 1
ATOM 2456 C C . MET A 1 300 ? 1.940 17.959 24.326 1.00 59.50 300 MET A C 1
ATOM 2458 O O . MET A 1 300 ? 1.601 17.250 25.277 1.00 59.50 300 MET A O 1
ATOM 2462 N N . GLN A 1 301 ? 1.998 19.284 24.417 1.00 53.91 301 GLN A N 1
ATOM 2463 C CA . GLN A 1 301 ? 1.593 19.989 25.622 1.00 53.91 301 GLN A CA 1
ATOM 2464 C C . GLN A 1 301 ? 0.076 19.856 25.778 1.00 53.91 301 GLN A C 1
ATOM 2466 O O . GLN A 1 301 ? -0.691 20.225 24.884 1.00 53.91 301 GLN A O 1
ATOM 2471 N N . HIS A 1 302 ? -0.346 19.303 26.913 1.00 54.84 302 HIS A N 1
ATOM 2472 C CA . HIS A 1 302 ? -1.737 19.367 27.335 1.00 54.84 302 HIS A CA 1
ATOM 2473 C C . HIS A 1 302 ? -1.982 20.783 27.837 1.00 54.84 302 HIS A C 1
ATOM 2475 O O . HIS A 1 302 ? -1.324 21.246 28.772 1.00 54.84 302 HIS A O 1
ATOM 2481 N N . GLU A 1 303 ? -2.892 21.490 27.184 1.00 47.97 303 GLU A N 1
ATOM 2482 C CA . GLU A 1 303 ? -3.291 22.811 27.640 1.00 47.97 303 GLU A CA 1
ATOM 2483 C C . GLU A 1 303 ? -4.125 22.615 28.908 1.00 47.97 303 GLU A C 1
ATOM 2485 O O . GLU A 1 303 ? -5.235 22.086 28.864 1.00 47.97 303 GLU A O 1
ATOM 2490 N N . VAL A 1 304 ? -3.559 22.985 30.058 1.00 44.53 304 VAL A N 1
ATOM 2491 C CA . VAL A 1 304 ? -4.323 23.124 31.300 1.00 44.53 304 VAL A CA 1
ATOM 2492 C C . VAL A 1 304 ? -5.069 24.449 31.194 1.00 44.53 304 VAL A C 1
ATOM 2494 O O . VAL A 1 304 ? -4.700 25.442 31.824 1.00 44.53 304 VAL A O 1
ATOM 2497 N N . ASP A 1 305 ? -6.078 24.499 30.327 1.00 46.06 305 ASP A N 1
ATOM 2498 C CA . ASP A 1 305 ? -7.050 25.579 30.399 1.00 46.06 305 ASP A CA 1
ATOM 2499 C C . ASP A 1 305 ? -7.701 25.479 31.782 1.00 46.06 305 ASP A C 1
ATOM 2501 O O . ASP A 1 305 ? -8.140 24.409 32.207 1.00 46.06 305 ASP A O 1
ATOM 2505 N N . LYS A 1 306 ? -7.731 26.586 32.532 1.00 42.06 306 LYS A N 1
ATOM 2506 C CA . LYS A 1 306 ? -8.666 26.699 33.653 1.00 42.06 306 LYS A CA 1
ATOM 2507 C C . LYS A 1 306 ? -10.055 26.604 33.031 1.00 42.06 306 LYS A C 1
ATOM 2509 O O . LYS A 1 306 ? -10.516 27.586 32.458 1.00 42.06 306 LYS A O 1
ATOM 2514 N N . GLU A 1 307 ? -10.650 25.417 33.071 1.00 49.81 307 GLU A N 1
ATOM 2515 C CA . GLU A 1 307 ? -11.957 25.151 32.480 1.00 49.81 307 GLU A CA 1
ATOM 2516 C C . GLU A 1 307 ? -13.001 26.050 33.145 1.00 49.81 307 GLU A C 1
ATOM 2518 O O . GLU A 1 307 ? -13.393 25.861 34.294 1.00 49.81 307 GLU A O 1
ATOM 2523 N N . ASP A 1 308 ? -13.399 27.090 32.418 1.00 67.25 308 ASP A N 1
ATOM 2524 C CA . ASP A 1 308 ? -14.629 27.822 32.672 1.00 67.25 308 ASP A CA 1
ATOM 2525 C C . ASP A 1 308 ? -15.794 26.921 32.230 1.00 67.25 308 ASP A C 1
ATOM 2527 O O . ASP A 1 308 ? -15.745 26.346 31.136 1.00 67.25 308 ASP A O 1
ATOM 2531 N N . TYR A 1 309 ? -16.839 26.790 33.048 1.00 68.88 309 TYR A N 1
ATOM 2532 C CA . TYR A 1 309 ? -17.993 25.920 32.778 1.00 68.88 309 TYR A CA 1
ATOM 2533 C C . TYR A 1 309 ? -18.679 26.251 31.445 1.00 68.88 309 TYR A C 1
ATOM 2535 O O . TYR A 1 309 ? -19.256 25.374 30.797 1.00 68.88 309 TYR A O 1
ATOM 2543 N N . LEU A 1 310 ? -18.576 27.501 30.982 1.00 70.56 310 LEU A N 1
ATOM 2544 C CA . LEU A 1 310 ? -19.034 27.914 29.653 1.00 70.56 310 LEU A CA 1
ATOM 2545 C C . LEU A 1 310 ? -18.218 27.280 28.519 1.00 70.56 310 LEU A C 1
ATOM 2547 O O . LEU A 1 310 ? -18.766 26.936 27.471 1.00 70.56 310 LEU A O 1
ATOM 2551 N N . THR A 1 311 ? -16.911 27.110 28.721 1.00 69.44 311 THR A N 1
ATOM 2552 C CA . THR A 1 311 ? -16.024 26.469 27.744 1.00 69.44 311 THR A CA 1
ATOM 2553 C C . THR A 1 311 ? -16.352 24.985 27.637 1.00 69.44 311 THR A C 1
ATOM 2555 O O . THR A 1 311 ? -16.511 24.484 26.528 1.00 69.44 311 THR A O 1
ATOM 2558 N N . GLU A 1 312 ? -16.541 24.301 28.767 1.00 69.00 312 GLU A N 1
ATOM 2559 C CA . GLU A 1 312 ? -16.937 22.887 28.793 1.00 69.00 312 GLU A CA 1
ATOM 2560 C C . GLU A 1 312 ? -18.315 22.670 28.142 1.00 69.00 312 GLU A C 1
ATOM 2562 O O . GLU A 1 312 ? -18.481 21.790 27.295 1.00 69.00 312 GLU A O 1
ATOM 2567 N N . THR A 1 313 ? -19.279 23.550 28.432 1.00 72.12 313 THR A N 1
ATOM 2568 C CA . THR A 1 313 ? -20.611 23.536 27.800 1.00 72.12 313 THR A CA 1
ATOM 2569 C C . THR A 1 313 ? -20.510 23.666 26.281 1.00 72.12 313 THR A C 1
ATOM 2571 O O . THR A 1 313 ? -21.079 22.852 25.551 1.00 72.12 313 THR A O 1
ATOM 2574 N N . ARG A 1 314 ? -19.736 24.639 25.781 1.00 72.94 314 ARG A N 1
ATOM 2575 C CA . ARG A 1 314 ? -19.524 24.830 24.339 1.00 72.94 314 ARG A CA 1
ATOM 2576 C C . ARG A 1 314 ? -18.878 23.603 23.688 1.00 72.94 314 ARG A C 1
ATOM 2578 O O . ARG A 1 314 ? -19.296 23.209 22.607 1.00 72.94 314 ARG A O 1
ATOM 2585 N N . GLN A 1 315 ? -17.917 22.954 24.345 1.00 70.25 315 GLN A N 1
ATOM 2586 C CA . GLN A 1 315 ? -17.255 21.748 23.823 1.00 70.25 315 GLN A CA 1
ATOM 2587 C C . GLN A 1 315 ? -18.192 20.538 23.713 1.00 70.25 315 GLN A C 1
ATOM 2589 O O . GLN A 1 315 ? -18.091 19.749 22.762 1.00 70.25 315 GLN A O 1
ATOM 2594 N N . ILE A 1 316 ? -19.094 20.369 24.683 1.00 71.31 316 ILE A N 1
ATOM 2595 C CA . ILE A 1 316 ? -20.115 19.318 24.645 1.00 71.31 316 ILE A CA 1
ATOM 2596 C C . ILE A 1 316 ? -21.052 19.582 23.463 1.00 71.31 316 ILE A C 1
ATOM 2598 O O . ILE A 1 316 ? -21.182 18.706 22.604 1.00 71.31 316 ILE A O 1
ATOM 2602 N N . LEU A 1 317 ? -21.591 20.804 23.370 1.00 71.25 317 LEU A N 1
ATOM 2603 C CA . LEU A 1 317 ? -22.541 21.249 22.344 1.00 71.25 317 LEU A CA 1
ATOM 2604 C C . LEU A 1 317 ? -21.962 21.222 20.916 1.00 71.25 317 LEU A C 1
ATOM 2606 O O . LEU A 1 317 ? -22.590 20.679 20.011 1.00 71.25 317 LEU A O 1
ATOM 2610 N N . GLU A 1 318 ? -20.729 21.689 20.704 1.00 67.62 318 GLU A N 1
ATOM 2611 C CA . GLU A 1 318 ? -20.047 21.604 19.401 1.00 67.62 318 GLU A CA 1
ATOM 2612 C C . GLU A 1 318 ? -19.827 20.159 18.938 1.00 67.62 318 GLU A C 1
ATOM 2614 O O . GLU A 1 318 ? -19.767 19.895 17.740 1.00 67.62 318 GLU A O 1
ATOM 2619 N N . GLY A 1 319 ? -19.689 19.208 19.866 1.00 61.16 319 GLY A N 1
ATOM 2620 C CA . GLY A 1 319 ? -19.587 17.797 19.500 1.00 61.16 319 GLY A CA 1
ATOM 2621 C C . GLY A 1 319 ? -20.935 17.126 19.212 1.00 61.16 319 GLY A C 1
ATOM 2622 O O . GLY A 1 319 ? -20.936 16.054 18.621 1.00 61.16 319 GLY A O 1
ATOM 2623 N N . ILE A 1 320 ? -22.069 17.748 19.561 1.00 62.97 320 ILE A N 1
ATOM 2624 C CA . ILE A 1 320 ? -23.407 17.320 19.101 1.00 62.97 320 ILE A CA 1
ATOM 2625 C C . ILE A 1 320 ? -23.599 17.709 17.626 1.00 62.97 320 ILE A C 1
ATOM 2627 O O . ILE A 1 320 ? -24.210 16.976 16.850 1.00 62.97 320 ILE A O 1
ATOM 2631 N N . LEU A 1 321 ? -23.014 18.836 17.211 1.00 55.00 321 LEU A N 1
ATOM 2632 C CA . LEU A 1 321 ? -23.065 19.372 15.847 1.00 55.00 321 LEU A CA 1
ATOM 2633 C C . LEU A 1 321 ? -22.157 18.634 14.841 1.00 55.00 321 LEU A C 1
ATOM 2635 O O . LEU A 1 321 ? -21.881 19.169 13.769 1.00 55.00 321 LEU A O 1
ATOM 2639 N N . LEU A 1 322 ? -21.739 17.389 15.112 1.00 53.59 322 LEU A N 1
ATOM 2640 C CA . LEU A 1 322 ? -21.010 16.508 14.174 1.00 53.59 322 LEU A CA 1
ATOM 2641 C C . LEU A 1 322 ? -21.882 16.039 12.975 1.00 53.59 322 LEU A C 1
ATOM 2643 O O . LEU A 1 322 ? -21.793 14.903 12.510 1.00 53.59 322 LEU A O 1
ATOM 2647 N N . HIS A 1 323 ? -22.717 16.933 12.441 1.00 45.75 323 HIS A N 1
ATOM 2648 C CA . HIS A 1 323 ? -23.579 16.742 11.275 1.00 45.75 323 HIS A CA 1
ATOM 2649 C C . HIS A 1 323 ? -22.808 16.611 9.952 1.00 45.75 323 HIS A C 1
ATOM 2651 O O . HIS A 1 323 ? -23.368 16.091 8.993 1.00 45.75 323 HIS A O 1
ATOM 2657 N N . GLU A 1 324 ? -21.534 17.012 9.872 1.00 44.66 324 GLU A N 1
ATOM 2658 C CA . GLU A 1 324 ? -20.715 16.755 8.670 1.00 44.66 324 GLU A CA 1
ATOM 2659 C C . GLU A 1 324 ? -20.353 15.263 8.533 1.00 44.66 324 GLU A C 1
ATOM 2661 O O . GLU A 1 324 ? -20.199 14.749 7.427 1.00 44.66 324 GLU A O 1
ATOM 2666 N N . ALA A 1 325 ? -20.269 14.574 9.677 1.00 45.75 325 ALA A N 1
ATOM 2667 C CA . ALA A 1 325 ? -20.070 13.144 9.860 1.00 45.75 325 ALA A CA 1
ATOM 2668 C C . ALA A 1 325 ? -21.236 12.252 9.429 1.00 45.75 325 ALA A C 1
ATOM 2670 O O . ALA A 1 325 ? -20.985 11.133 8.996 1.00 45.75 325 ALA A O 1
ATOM 2671 N N . ASP A 1 326 ? -22.485 12.688 9.660 1.00 51.22 326 ASP A N 1
ATOM 2672 C CA . ASP A 1 326 ? -23.695 11.844 9.771 1.00 51.22 326 ASP A CA 1
ATOM 2673 C C . ASP A 1 326 ? -23.486 10.674 10.795 1.00 51.22 326 ASP A C 1
ATOM 2675 O O . ASP A 1 326 ? -24.040 9.575 10.723 1.00 51.22 326 ASP A O 1
ATOM 2679 N N . ILE A 1 327 ? -22.602 10.933 11.774 1.00 53.47 327 ILE A N 1
ATOM 2680 C CA . ILE A 1 327 ? -22.273 10.079 12.919 1.00 53.47 327 ILE A CA 1
ATOM 2681 C C . ILE A 1 327 ? -23.177 10.512 14.075 1.00 53.47 327 ILE A C 1
ATOM 2683 O O . ILE A 1 327 ? -23.048 11.626 14.575 1.00 53.47 327 ILE A O 1
ATOM 2687 N N . ASP A 1 328 ? -24.066 9.626 14.522 1.00 48.53 328 ASP A N 1
ATOM 2688 C CA . ASP A 1 328 ? -24.940 9.883 15.671 1.00 48.53 328 ASP A CA 1
ATOM 2689 C C . ASP A 1 328 ? -24.142 9.801 16.990 1.00 48.53 328 ASP A C 1
ATOM 2691 O O . ASP A 1 328 ? -24.084 8.771 17.669 1.00 48.53 328 ASP A O 1
ATOM 2695 N N . ALA A 1 329 ? -23.444 10.892 17.313 1.00 52.59 329 ALA A N 1
ATOM 2696 C CA . ALA A 1 329 ? -22.710 11.105 18.558 1.00 52.59 329 ALA A CA 1
ATOM 2697 C C . ALA A 1 329 ? -23.591 11.844 19.583 1.00 52.59 329 ALA A C 1
ATOM 2699 O O . ALA A 1 329 ? -23.246 12.927 20.055 1.00 52.59 329 ALA A O 1
ATOM 2700 N N . GLY A 1 330 ? -24.756 11.271 19.902 1.00 58.47 330 GLY A N 1
ATOM 2701 C CA . GLY A 1 330 ? -25.664 11.813 20.917 1.00 58.47 330 GLY A CA 1
ATOM 2702 C C . GLY A 1 330 ? -25.001 12.021 22.290 1.00 58.47 330 GLY A C 1
ATOM 2703 O O . GLY A 1 330 ? -23.995 11.389 22.618 1.00 58.47 330 GLY A O 1
ATOM 2704 N N . ILE A 1 331 ? -25.590 12.908 23.099 1.00 63.50 331 ILE A N 1
ATOM 2705 C CA . ILE A 1 331 ? -25.097 13.295 24.433 1.00 63.50 331 ILE A CA 1
ATOM 2706 C C . ILE A 1 331 ? -24.933 12.052 25.323 1.00 63.50 331 ILE A C 1
ATOM 2708 O O . ILE A 1 331 ? -25.885 11.293 25.525 1.00 63.50 331 ILE A O 1
ATOM 2712 N N . THR A 1 332 ? -23.736 11.842 25.876 1.00 67.56 332 THR A N 1
ATOM 2713 C CA . THR A 1 332 ? -23.483 10.740 26.815 1.00 67.56 332 THR A CA 1
ATOM 2714 C C . THR A 1 332 ? -23.983 11.071 28.228 1.00 67.56 332 THR A C 1
ATOM 2716 O O . THR A 1 332 ? -24.248 12.224 28.564 1.00 67.56 332 THR A O 1
ATOM 2719 N N . ASN A 1 333 ? -24.099 10.069 29.107 1.00 69.50 333 ASN A N 1
ATOM 2720 C CA . ASN A 1 333 ? -24.478 10.314 30.507 1.00 69.50 333 ASN A CA 1
ATOM 2721 C C . ASN A 1 333 ? -23.457 11.193 31.255 1.00 69.50 333 ASN A C 1
ATOM 2723 O O . ASN A 1 333 ? -23.853 11.956 32.133 1.00 69.50 333 ASN A O 1
ATOM 2727 N N . GLU A 1 334 ? -22.167 11.107 30.910 1.00 69.31 334 GLU A N 1
ATOM 2728 C CA . GLU A 1 334 ? -21.132 11.990 31.465 1.00 69.31 334 GLU A CA 1
ATOM 2729 C C . GLU A 1 334 ? -21.291 13.428 30.965 1.00 69.31 334 GLU A C 1
ATOM 2731 O O . GLU A 1 334 ? -21.196 14.358 31.762 1.00 69.31 334 GLU A O 1
ATOM 2736 N N . ASP A 1 335 ? -21.611 13.614 29.680 1.00 67.94 335 ASP A N 1
ATOM 2737 C CA . ASP A 1 335 ? -21.903 14.936 29.117 1.00 67.94 335 ASP A CA 1
ATOM 2738 C C . ASP A 1 335 ? -23.131 15.563 29.793 1.00 67.94 335 ASP A C 1
ATOM 2740 O O . ASP A 1 335 ? -23.117 16.740 30.138 1.00 67.94 335 ASP A O 1
ATOM 2744 N N . MET A 1 336 ? -24.182 14.775 30.054 1.00 76.19 336 MET A N 1
ATOM 2745 C CA . MET A 1 336 ? -25.352 15.243 30.805 1.00 76.19 336 MET A CA 1
ATOM 2746 C C . MET A 1 336 ? -24.997 15.664 32.232 1.00 76.19 336 MET A C 1
ATOM 2748 O O . MET A 1 336 ? -25.500 16.679 32.708 1.00 76.19 336 MET A O 1
ATOM 2752 N N . LEU A 1 337 ? -24.138 14.906 32.915 1.00 77.62 337 LEU A N 1
ATOM 2753 C CA . LEU A 1 337 ? -23.653 15.249 34.254 1.00 77.62 337 LEU A CA 1
ATOM 2754 C C . LEU A 1 337 ? -22.878 16.571 34.244 1.00 77.62 337 LEU A C 1
ATOM 2756 O O . LEU A 1 337 ? -23.198 17.463 35.027 1.00 77.62 337 LEU A O 1
ATOM 2760 N N . ARG A 1 338 ? -21.949 16.737 33.299 1.00 78.12 338 ARG A N 1
ATOM 2761 C CA . ARG A 1 338 ? -21.169 17.973 33.125 1.00 78.12 338 ARG A CA 1
ATOM 2762 C C . ARG A 1 338 ? -22.049 19.166 32.751 1.00 78.12 338 ARG A C 1
ATOM 2764 O O . ARG A 1 338 ? -21.907 20.235 33.332 1.00 78.12 338 ARG A O 1
ATOM 2771 N N . LEU A 1 339 ? -23.029 18.985 31.862 1.00 81.19 339 LEU A N 1
ATOM 2772 C CA . LEU A 1 339 ? -24.008 20.026 31.524 1.00 81.19 339 LEU A CA 1
ATOM 2773 C C . LEU A 1 339 ? -24.875 20.423 32.729 1.00 81.19 339 LEU A C 1
ATOM 2775 O O . LEU A 1 339 ? -25.204 21.598 32.888 1.00 81.19 339 LEU A O 1
ATOM 2779 N N . LEU A 1 340 ? -25.252 19.470 33.589 1.00 82.62 340 LEU A N 1
ATOM 2780 C CA . LEU A 1 340 ? -26.001 19.752 34.818 1.00 82.62 340 LEU A CA 1
ATOM 2781 C C . LEU A 1 340 ? -25.150 20.508 35.846 1.00 82.62 340 LEU A C 1
ATOM 2783 O O . LEU A 1 340 ? -25.652 21.435 36.487 1.00 82.62 340 LEU A O 1
ATOM 2787 N N . GLU A 1 341 ? -23.874 20.150 35.988 1.00 79.81 341 GLU A N 1
ATOM 2788 C CA . GLU A 1 341 ? -22.922 20.857 36.852 1.00 79.81 341 GLU A CA 1
ATOM 2789 C C . GLU A 1 341 ? -22.640 22.275 36.341 1.00 79.81 341 GLU A C 1
ATOM 2791 O O . GLU A 1 341 ? -22.723 23.231 37.117 1.00 79.81 341 GLU A O 1
ATOM 2796 N N . ALA A 1 342 ? -22.438 22.439 35.032 1.00 82.62 342 ALA A N 1
ATOM 2797 C CA . ALA A 1 342 ? -22.278 23.740 34.391 1.00 82.62 342 ALA A CA 1
ATOM 2798 C C . ALA A 1 342 ? -23.535 24.613 34.537 1.00 82.62 342 ALA A C 1
ATOM 2800 O O . ALA A 1 342 ? -23.433 25.792 34.875 1.00 82.62 342 ALA A O 1
ATOM 2801 N N . LYS A 1 343 ? -24.737 24.032 34.394 1.00 82.75 343 LYS A N 1
ATOM 2802 C CA . LYS A 1 343 ? -26.007 24.733 34.647 1.00 82.75 343 LYS A CA 1
ATOM 2803 C C . LYS A 1 343 ? -26.117 25.207 36.095 1.00 82.75 343 LYS A C 1
ATOM 2805 O O . LYS A 1 343 ? -26.589 26.316 36.353 1.00 82.75 343 LYS A O 1
ATOM 2810 N N . LYS A 1 344 ? -25.702 24.371 37.049 1.00 82.62 344 LYS A N 1
ATOM 2811 C CA . LYS A 1 344 ? -25.701 24.721 38.471 1.00 82.62 344 LYS A CA 1
ATOM 2812 C C . LYS A 1 344 ? -24.755 25.895 38.741 1.00 82.62 344 LYS A C 1
ATOM 2814 O O . LYS A 1 344 ? -25.182 26.862 39.365 1.00 82.62 344 LYS A O 1
ATOM 2819 N N . GLN A 1 345 ? -23.530 25.855 38.215 1.00 80.88 345 GLN A N 1
ATOM 2820 C CA . GLN A 1 345 ? -22.563 26.949 38.361 1.00 80.88 345 GLN A CA 1
ATOM 2821 C C . GLN A 1 345 ? -23.028 28.245 37.684 1.00 80.88 345 GLN A C 1
ATOM 2823 O O . GLN A 1 345 ? -22.953 29.310 38.295 1.00 80.88 345 GLN A O 1
ATOM 2828 N N . ALA A 1 346 ? -23.592 28.171 36.476 1.00 82.06 346 ALA A N 1
ATOM 2829 C CA . ALA A 1 346 ? -24.166 29.331 35.793 1.00 82.06 346 ALA A CA 1
ATOM 2830 C C . ALA A 1 346 ? -25.304 29.970 36.611 1.00 82.06 346 ALA A C 1
ATOM 2832 O O . ALA A 1 346 ? -25.366 31.191 36.758 1.00 82.06 346 ALA A O 1
ATOM 2833 N N . SER A 1 347 ? -26.172 29.148 37.217 1.00 80.38 347 SER A N 1
ATOM 2834 C CA . SER A 1 347 ? -27.250 29.626 38.091 1.00 80.38 347 SER A CA 1
ATOM 2835 C C . SER A 1 347 ? -26.729 30.265 39.382 1.00 80.38 347 SER A C 1
ATOM 2837 O O . SER A 1 347 ? -27.312 31.245 39.847 1.00 80.38 347 SER A O 1
ATOM 2839 N N . GLU A 1 348 ? -25.665 29.721 39.974 1.00 81.44 348 GLU A N 1
ATOM 2840 C CA . GLU A 1 348 ? -25.021 30.275 41.173 1.00 81.44 348 GLU A CA 1
ATOM 2841 C C . GLU A 1 348 ? -24.331 31.616 40.867 1.00 81.44 348 GLU A C 1
ATOM 2843 O O . GLU A 1 348 ? -24.431 32.557 41.659 1.00 81.44 348 GLU A O 1
ATOM 2848 N N . ASN A 1 349 ? -23.735 31.743 39.678 1.00 78.94 349 ASN A N 1
ATOM 2849 C CA . ASN A 1 349 ? -23.055 32.952 39.206 1.00 78.94 349 ASN A CA 1
ATOM 2850 C C . ASN A 1 349 ? -23.989 33.982 38.540 1.00 78.94 349 ASN A C 1
ATOM 2852 O O . ASN A 1 349 ? -23.541 35.081 38.213 1.00 78.94 349 ASN A O 1
ATOM 2856 N N . ARG A 1 350 ? -25.285 33.663 38.373 1.00 76.81 350 ARG A N 1
ATOM 2857 C CA . ARG A 1 350 ? -26.284 34.458 37.621 1.00 76.81 350 ARG A CA 1
ATOM 2858 C C . ARG A 1 350 ? -25.839 34.787 36.194 1.00 76.81 350 ARG A C 1
ATOM 2860 O O . ARG A 1 350 ? -26.079 35.883 35.689 1.00 76.81 350 ARG A O 1
ATOM 2867 N N . ASP A 1 351 ? -25.180 33.832 35.564 1.00 76.69 351 ASP A N 1
ATOM 2868 C CA . ASP A 1 351 ? -24.649 33.974 34.222 1.00 76.69 351 ASP A CA 1
ATOM 2869 C C . ASP A 1 351 ? -25.649 33.455 33.182 1.00 76.69 351 ASP A C 1
ATOM 2871 O O . ASP A 1 351 ? -25.976 32.268 33.134 1.00 76.69 351 ASP A O 1
ATOM 2875 N N . HIS A 1 352 ? -26.142 34.363 32.341 1.00 78.88 352 HIS A N 1
ATOM 2876 C CA . HIS A 1 352 ? -27.104 34.054 31.283 1.00 78.88 352 HIS A CA 1
ATOM 2877 C C . HIS A 1 352 ? -26.449 33.486 30.013 1.00 78.88 352 HIS A C 1
ATOM 2879 O O . HIS A 1 352 ? -27.160 32.998 29.133 1.00 78.88 352 HIS A O 1
ATOM 2885 N N . ALA A 1 353 ? -25.114 33.505 29.910 1.00 74.25 353 ALA A N 1
ATOM 2886 C CA . ALA A 1 353 ? -24.403 33.013 28.733 1.00 74.25 353 ALA A CA 1
ATOM 2887 C C . ALA A 1 353 ? -24.617 31.507 28.498 1.00 74.25 353 ALA A C 1
ATOM 2889 O O . ALA A 1 353 ? -24.683 31.075 27.350 1.00 74.25 353 ALA A O 1
ATOM 2890 N N . PHE A 1 354 ? -24.793 30.713 29.562 1.00 77.38 354 PHE A N 1
ATOM 2891 C CA . PHE A 1 354 ? -25.084 29.279 29.454 1.00 77.38 354 PHE A CA 1
ATOM 2892 C C . PHE A 1 354 ? -26.431 29.008 28.759 1.00 77.38 354 PHE A C 1
ATOM 2894 O O . PHE A 1 354 ? -26.508 28.176 27.856 1.00 77.38 354 PHE A O 1
ATOM 2901 N N . GLU A 1 355 ? -27.493 29.730 29.139 1.00 75.69 355 GLU A N 1
ATOM 2902 C CA . GLU A 1 355 ? -28.808 29.581 28.498 1.00 75.69 355 GLU A CA 1
ATOM 2903 C C . GLU A 1 355 ? -28.788 30.077 27.051 1.00 75.69 355 GLU A C 1
ATOM 2905 O O . GLU A 1 355 ? -29.399 29.456 26.182 1.00 75.69 355 GLU A O 1
ATOM 2910 N N . GLN A 1 356 ? -28.032 31.144 26.776 1.00 75.06 356 GLN A N 1
ATOM 2911 C CA . GLN A 1 356 ? -27.846 31.638 25.417 1.00 75.06 356 GLN A CA 1
ATOM 2912 C C . GLN A 1 356 ? -27.138 30.605 24.522 1.00 75.06 356 GLN A C 1
ATOM 2914 O O . GLN A 1 356 ? -27.586 30.380 23.404 1.00 75.06 356 GLN A O 1
ATOM 2919 N N . MET A 1 357 ? -26.106 29.907 25.016 1.00 74.69 357 MET A N 1
ATOM 2920 C CA . MET A 1 357 ? -25.438 28.840 24.249 1.00 74.69 357 MET A CA 1
ATOM 2921 C C . MET A 1 357 ? -26.370 27.664 23.930 1.00 74.69 357 MET A C 1
ATOM 2923 O O . MET A 1 357 ? -26.330 27.135 22.820 1.00 74.69 357 MET A O 1
ATOM 2927 N N . LEU A 1 358 ? -27.230 27.258 24.870 1.00 73.06 358 LEU A N 1
ATOM 2928 C CA . LEU A 1 358 ? -28.213 26.199 24.618 1.00 73.06 358 LEU A CA 1
ATOM 2929 C C . LEU A 1 358 ? -29.252 26.612 23.566 1.00 73.06 358 LEU A C 1
ATOM 2931 O O . LEU A 1 358 ? -29.628 25.785 22.741 1.00 73.06 358 LEU A O 1
ATOM 2935 N N . LEU A 1 359 ? -29.676 27.881 23.571 1.00 73.94 359 LEU A N 1
ATOM 2936 C CA . LEU A 1 359 ? -30.599 28.447 22.579 1.00 73.94 359 LEU A CA 1
ATOM 2937 C C . LEU A 1 359 ? -29.965 28.625 21.192 1.00 73.94 359 LEU A C 1
ATOM 2939 O O . LEU A 1 359 ? -30.679 28.597 20.201 1.00 73.94 359 LEU A O 1
ATOM 2943 N N . GLU A 1 360 ? -28.651 28.836 21.111 1.00 66.44 360 GLU A N 1
ATOM 2944 C CA . GLU A 1 360 ? -27.923 28.940 19.837 1.00 66.44 360 GLU A CA 1
ATOM 2945 C C . GLU A 1 360 ? -27.644 27.567 19.197 1.00 66.44 360 GLU A C 1
ATOM 2947 O O . GLU A 1 360 ? -27.388 27.496 17.996 1.00 66.44 360 GLU A O 1
ATOM 2952 N N . THR A 1 361 ? -27.685 26.484 19.982 1.00 63.44 361 THR A N 1
ATOM 2953 C CA . THR A 1 361 ? -27.375 25.115 19.519 1.00 63.44 361 THR A CA 1
ATOM 2954 C C . THR A 1 361 ? -28.631 24.277 19.214 1.00 63.44 361 THR A C 1
ATOM 2956 O O . THR A 1 361 ? -28.521 23.259 18.531 1.00 63.44 361 THR A O 1
ATOM 2959 N N . GLY A 1 362 ? -29.808 24.661 19.724 1.00 50.03 362 GLY A N 1
ATOM 2960 C CA . GLY A 1 362 ? -31.100 23.989 19.490 1.00 50.03 362 GLY A CA 1
ATOM 2961 C C . GLY A 1 362 ? -31.995 24.758 18.533 1.00 50.03 362 GLY A C 1
ATOM 2962 O O . GLY A 1 362 ? -32.778 24.089 17.821 1.00 50.03 362 GLY A O 1
#

Secondary structure (DSSP, 8-state):
--EEEEEEEESSSSEEEEEEEEESSGGGS--EEEETTEEEEEETTEEEEEETTEEEEESS-EEEEEPPTTS---HHHHTSTT--EEEEETTEEE-TTS-EEE-S---EEEEHHHHHHHS-SSEEEEEEEESS--S-HHHHHHHHHHHHHHHHHH-TT-SSS-THHHHHHHHHHS-TT-EEEEEEEEEHHHHHHHHHHHHHHHHHSS--HHHHHHHHHHHHHTT--HHHHHHHHHHHHHHSHHHHHHHHHHHHHHHHHHHHTEE-HHHHHHHHHHHHHHHHTT--THHHHHHHHHH--TT-EE------HHHHHHHHHHHHT-TTTT---PPPHHHHHHHHHHHHHHHHHT-THHHHHHHHH-

Foldseek 3Di:
DKDKDWDWDALDPFKTKIKIKMANDVVVAFDWDDDPSWIWGDDVFWIWIDHSFKIKTTALKWKKAFDFQLDDDPLVQLLDPLFGMDIDQQQWDADPVRDIFGDLRNTDMDTPVRCLVNHPVFKMKIKDKDFPQDDGSRSSNVVCCVQCVSCRRRPPLGDDDDCVVVLVVSNVSDDNRMMMMMMMMGGPLLVVLLVLLLVQCLVPVDQDPVSVVVSVVSCVVSVPDPVSSVSSNLRSLCPRPVNVLLLVVLLNLLSVLQVVLADEPLSVVLNVLSVVVCVVVSRDCVSVVSSCVNRVDPSHDYPPDPDDLLNLLLSQLVSCVVVVSVDRSDQDPVNVVSLVVSVVVCVVVVNCSSVVSVVVSD

pLDDT: mean 85.11, std 12.11, range [42.06, 98.0]

Sequence (362 aa):
MYQELRLHGHLNDTIEYYASVASSNLHQHYFYEQEGDTLRFFSPGNELVLKDNRLEHRGNGGTFCEYMFGVEQPLSDMAKAEVRNRLVLYGATYRDDHELVFTDQTDGSLGLDQVFLEGHAICNYFFFLTGPVAGRRSQQQRDIVRLLGKQLKRSPHVGTGDDSELVSELVRLIGPRSALYLIKLVHKPHKAYAELFSRLYFANKAIGDTDFDQLQALAQDLDIDRYQQERIRIDVMYRHPDNRRIVDEYKNILIDCNRRGRIRSADNARLTRLKTLSVRNKIPSALFFTLDEMLRDDRMQHEVDKEDYLTETRQILEGILLHEADIDAGITNEDMLRLLEAKKQASENRDHAFEQMLLETG

Radius of gyration: 25.42 Å; chains: 1; bounding box: 53×59×73 Å